Protein AF-A0A815X403-F1 (afdb_monomer_lite)

InterPro domains:
  IPR039781 Rad21/Rec8-like protein [PTHR12585] (17-158)
  IPR049589 NXP-1, middle HEAT-repeat binding domain [cd21792] (48-124)

Structure (mmCIF, N/CA/C/O backbone):
data_AF-A0A815X403-F1
#
_entry.id   AF-A0A815X403-F1
#
loop_
_atom_site.group_PDB
_atom_site.id
_atom_site.type_symbol
_atom_site.label_atom_id
_atom_site.label_alt_id
_atom_site.label_comp_id
_atom_site.label_asym_id
_atom_site.label_entity_id
_atom_site.label_seq_id
_atom_site.pdbx_PDB_ins_code
_atom_site.Cartn_x
_atom_site.Cartn_y
_atom_site.Cartn_z
_atom_site.occupancy
_atom_site.B_iso_or_equiv
_atom_site.auth_seq_id
_atom_site.auth_comp_id
_atom_site.auth_asym_id
_atom_site.auth_atom_id
_atom_site.pdbx_PDB_model_num
ATOM 1 N N . MET A 1 1 ? 4.850 29.101 -72.263 1.00 38.03 1 MET A N 1
ATOM 2 C CA . MET A 1 1 ? 4.400 30.458 -71.923 1.00 38.03 1 MET A CA 1
ATOM 3 C C . MET A 1 1 ? 3.820 30.383 -70.529 1.00 38.03 1 MET A C 1
ATOM 5 O O . MET A 1 1 ? 2.666 30.014 -70.364 1.00 38.03 1 MET A O 1
ATOM 9 N N . ASP A 1 2 ? 4.747 30.470 -69.578 1.00 41.34 2 ASP A N 1
ATOM 10 C CA . ASP A 1 2 ? 4.704 31.279 -68.355 1.00 41.34 2 ASP A CA 1
ATOM 11 C C . ASP A 1 2 ? 3.368 31.335 -67.606 1.00 41.34 2 ASP A C 1
ATOM 13 O O . ASP A 1 2 ? 2.433 32.021 -68.008 1.00 41.34 2 ASP A O 1
ATOM 17 N N . VAL A 1 3 ? 3.317 30.603 -66.490 1.00 50.75 3 VAL A N 1
ATOM 18 C CA . VAL A 1 3 ? 2.288 30.746 -65.457 1.00 50.75 3 VAL A CA 1
ATOM 19 C C . VAL A 1 3 ? 2.917 31.538 -64.316 1.00 50.75 3 VAL A C 1
ATOM 21 O O . VAL A 1 3 ? 3.933 31.122 -63.761 1.00 50.75 3 VAL A O 1
ATOM 24 N N . ASP A 1 4 ? 2.312 32.690 -64.046 1.00 44.62 4 ASP A N 1
ATOM 25 C CA . ASP A 1 4 ? 2.743 33.739 -63.129 1.00 44.62 4 ASP A CA 1
ATOM 26 C C . ASP A 1 4 ? 2.998 33.285 -61.683 1.00 44.62 4 ASP A C 1
ATOM 28 O O . ASP A 1 4 ? 2.206 32.571 -61.060 1.00 44.62 4 ASP A O 1
ATOM 32 N N . ASP A 1 5 ? 4.085 33.833 -61.136 1.00 50.19 5 ASP A N 1
ATOM 33 C CA . ASP A 1 5 ? 4.401 33.945 -59.717 1.00 50.19 5 ASP A CA 1
ATOM 34 C C . ASP A 1 5 ? 3.262 34.625 -58.941 1.00 50.19 5 ASP A C 1
ATOM 36 O O . ASP A 1 5 ? 2.977 35.811 -59.109 1.00 50.19 5 ASP A O 1
ATOM 40 N N . THR A 1 6 ? 2.667 33.903 -57.993 1.00 53.09 6 THR A N 1
ATOM 41 C CA . THR A 1 6 ? 1.943 34.511 -56.869 1.00 53.09 6 THR A CA 1
ATOM 42 C C . THR A 1 6 ? 2.430 33.910 -55.560 1.00 53.09 6 THR A C 1
ATOM 44 O O . THR A 1 6 ? 1.931 32.917 -55.040 1.00 53.09 6 THR A O 1
ATOM 47 N N . ASN A 1 7 ? 3.449 34.579 -55.030 1.00 54.00 7 ASN A N 1
ATOM 48 C CA . ASN A 1 7 ? 3.891 34.519 -53.650 1.00 54.00 7 ASN A CA 1
ATOM 49 C C . ASN A 1 7 ? 2.714 34.868 -52.717 1.00 54.00 7 ASN A C 1
ATOM 51 O O . ASN A 1 7 ? 2.303 36.026 -52.631 1.00 54.00 7 ASN A O 1
ATOM 55 N N . GLN A 1 8 ? 2.162 33.863 -52.037 1.00 45.28 8 GLN A N 1
ATOM 56 C CA . GLN A 1 8 ? 1.311 34.044 -50.863 1.00 45.28 8 GLN A CA 1
ATOM 57 C C . GLN A 1 8 ? 1.805 33.112 -49.757 1.00 45.28 8 GLN A C 1
ATOM 59 O O . GLN A 1 8 ? 1.856 31.893 -49.913 1.00 45.28 8 GLN A O 1
ATOM 64 N N . GLY A 1 9 ? 2.241 33.736 -48.663 1.00 37.00 9 GLY A N 1
ATOM 65 C CA . GLY A 1 9 ? 2.939 33.108 -47.553 1.00 37.00 9 GLY A CA 1
ATOM 66 C C . GLY A 1 9 ? 2.140 32.011 -46.858 1.00 37.00 9 GLY A C 1
ATOM 67 O O . GLY A 1 9 ? 0.988 32.199 -46.463 1.00 37.00 9 GLY A O 1
ATOM 68 N N . LEU A 1 10 ? 2.810 30.880 -46.631 1.00 43.72 10 LEU A N 1
ATOM 69 C CA . LEU A 1 10 ? 2.409 29.949 -45.590 1.00 43.72 10 LEU A CA 1
ATOM 70 C C . LEU A 1 10 ? 2.717 30.579 -44.230 1.00 43.72 10 LEU A C 1
ATOM 72 O O . LEU A 1 10 ? 3.851 30.935 -43.916 1.00 43.72 10 LEU A O 1
ATOM 76 N N . GLN A 1 11 ? 1.650 30.708 -43.454 1.00 44.53 11 GLN A N 1
ATOM 77 C CA . GLN A 1 11 ? 1.615 31.157 -42.075 1.00 44.53 11 GLN A CA 1
ATOM 78 C C . GLN A 1 11 ? 2.612 30.361 -41.221 1.00 44.53 11 GLN A C 1
ATOM 80 O O . GLN A 1 11 ? 2.540 29.136 -41.131 1.00 44.53 11 GLN A O 1
ATOM 85 N N . HIS A 1 12 ? 3.534 31.080 -40.586 1.00 43.03 12 HIS A N 1
ATOM 86 C CA . HIS A 1 12 ? 4.395 30.586 -39.519 1.00 43.03 12 HIS A CA 1
ATOM 87 C C . HIS A 1 12 ? 3.520 30.189 -38.319 1.00 43.03 12 HIS A C 1
ATOM 89 O O . HIS A 1 12 ? 2.822 31.032 -37.758 1.00 43.03 12 HIS A O 1
ATOM 95 N N . ILE A 1 13 ? 3.527 28.906 -37.952 1.00 44.12 13 ILE A N 1
ATOM 96 C CA . ILE A 1 13 ? 2.867 28.394 -36.745 1.00 44.12 13 ILE A CA 1
ATOM 97 C C . ILE A 1 13 ? 3.796 28.702 -35.557 1.00 44.12 13 ILE A C 1
ATOM 99 O O . ILE A 1 13 ? 4.911 28.176 -35.540 1.00 44.12 13 ILE A O 1
ATOM 103 N N . PRO A 1 14 ? 3.393 29.530 -34.576 1.00 43.22 14 PRO A N 1
ATOM 104 C CA . PRO A 1 14 ? 4.202 29.790 -33.396 1.00 43.22 14 PRO A CA 1
ATOM 105 C C . PRO A 1 14 ? 3.904 28.703 -32.359 1.00 43.22 14 PRO A C 1
ATOM 107 O O . PRO A 1 14 ? 2.773 28.581 -31.890 1.00 43.22 14 PRO A O 1
ATOM 110 N N . GLY A 1 15 ? 4.900 27.889 -32.020 1.00 41.19 15 GLY A N 1
ATOM 111 C CA . GLY A 1 15 ? 4.739 26.860 -30.987 1.00 41.19 15 GLY A CA 1
ATOM 112 C C . GLY A 1 15 ? 5.736 25.710 -31.071 1.00 41.19 15 GLY A C 1
ATOM 113 O O . GLY A 1 15 ? 5.348 24.567 -30.863 1.00 41.19 15 GLY A O 1
ATOM 114 N N . ALA A 1 16 ? 6.994 25.990 -31.415 1.00 44.56 16 ALA A N 1
ATOM 115 C CA . ALA A 1 16 ? 8.066 24.993 -31.437 1.00 44.56 16 ALA A CA 1
ATOM 116 C C . ALA A 1 16 ? 9.145 25.284 -30.378 1.00 44.56 16 ALA A C 1
ATOM 118 O O . ALA A 1 16 ? 10.307 24.948 -30.577 1.00 44.56 16 ALA A O 1
ATOM 119 N N . ASP A 1 17 ? 8.742 25.878 -29.252 1.00 46.53 17 ASP A N 1
ATOM 120 C CA . ASP A 1 17 ? 9.638 26.264 -28.159 1.00 46.53 17 ASP A CA 1
ATOM 121 C C . ASP A 1 17 ? 9.264 25.548 -26.848 1.00 46.53 17 ASP A C 1
ATOM 123 O O . ASP A 1 17 ? 9.329 26.131 -25.774 1.00 46.53 17 ASP A O 1
ATOM 127 N N . ASP A 1 18 ? 8.883 24.269 -26.905 1.00 48.53 18 ASP A N 1
ATOM 128 C CA . ASP A 1 18 ? 8.695 23.446 -25.701 1.00 48.53 18 ASP A CA 1
ATOM 129 C C . ASP A 1 18 ? 9.954 22.618 -25.415 1.00 48.53 18 ASP A C 1
ATOM 131 O O . ASP A 1 18 ? 9.954 21.388 -25.366 1.00 48.53 18 ASP A O 1
ATOM 135 N N . THR A 1 19 ? 11.066 23.313 -25.188 1.00 56.84 19 THR A N 1
ATOM 136 C CA . THR A 1 19 ? 12.166 22.763 -24.393 1.00 56.84 19 THR A CA 1
ATOM 137 C C . THR A 1 19 ? 12.492 23.744 -23.283 1.00 56.84 19 THR A C 1
ATOM 139 O O . THR A 1 19 ? 12.741 24.913 -23.548 1.00 56.84 19 THR A O 1
ATOM 142 N N . THR A 1 20 ? 12.559 23.224 -22.057 1.00 55.41 20 THR A N 1
ATOM 143 C CA . THR A 1 20 ? 13.052 23.846 -20.814 1.00 55.41 20 THR A CA 1
ATOM 144 C C . THR A 1 20 ? 12.083 24.696 -19.984 1.00 55.41 20 THR A C 1
ATOM 146 O O . THR A 1 20 ? 12.051 25.916 -20.062 1.00 55.41 20 THR A O 1
ATOM 149 N N . LEU A 1 21 ? 11.446 24.043 -19.004 1.00 51.75 21 LEU A N 1
ATOM 150 C CA . LEU A 1 21 ? 11.175 24.653 -17.697 1.00 51.75 21 LEU A CA 1
ATOM 151 C C . LEU A 1 21 ? 11.675 23.742 -16.564 1.00 51.75 21 LEU A C 1
ATOM 153 O O . LEU A 1 21 ? 10.918 23.008 -15.938 1.00 51.75 21 LEU A O 1
ATOM 157 N N . LEU A 1 22 ? 12.981 23.823 -16.292 1.00 50.81 22 LEU A N 1
ATOM 158 C CA . LEU A 1 22 ? 13.590 23.448 -15.010 1.00 50.81 22 LEU A CA 1
ATOM 159 C C . LEU A 1 22 ? 14.495 24.602 -14.559 1.00 50.81 22 LEU A C 1
ATOM 161 O O . LEU A 1 22 ? 15.715 24.559 -14.692 1.00 50.81 22 LEU A O 1
ATOM 165 N N . SER A 1 23 ? 13.882 25.670 -14.054 1.00 55.44 23 SER A N 1
ATOM 166 C CA . SER A 1 23 ? 14.548 26.947 -13.760 1.00 55.44 23 SER A CA 1
ATOM 167 C C . SER A 1 23 ? 15.499 26.948 -12.553 1.00 55.44 23 SER A C 1
ATOM 169 O O . SER A 1 23 ? 15.995 28.011 -12.212 1.00 55.44 23 SER A O 1
ATOM 171 N N . ASN A 1 24 ? 15.807 25.805 -11.923 1.00 56.50 24 ASN A N 1
ATOM 172 C CA . ASN A 1 24 ? 16.616 25.767 -10.690 1.00 56.50 24 ASN A CA 1
ATOM 173 C C . ASN A 1 24 ? 17.822 24.797 -10.711 1.00 56.50 24 ASN A C 1
ATOM 175 O O . ASN A 1 24 ? 18.319 24.423 -9.652 1.00 56.50 24 ASN A O 1
ATOM 179 N N . VAL A 1 25 ? 18.336 24.401 -11.882 1.00 54.78 25 VAL A N 1
ATOM 180 C CA . VAL A 1 25 ? 19.567 23.570 -12.005 1.00 54.78 25 VAL A CA 1
ATOM 181 C C . VAL A 1 25 ? 20.676 24.239 -12.838 1.00 54.78 25 VAL A C 1
ATOM 183 O O . VAL A 1 25 ? 21.629 23.593 -13.269 1.00 54.78 25 VAL A O 1
ATOM 186 N N . SER A 1 26 ? 20.566 25.548 -13.065 1.00 57.69 26 SER A N 1
ATOM 187 C CA . SER A 1 26 ? 21.121 26.229 -14.241 1.00 57.69 26 SER A CA 1
ATOM 188 C C . SER A 1 26 ? 22.629 26.497 -14.291 1.00 57.69 26 SER A C 1
ATOM 190 O O . SER A 1 26 ? 23.065 26.961 -15.333 1.00 57.69 26 SER A O 1
ATOM 192 N N . ASP A 1 27 ? 23.446 26.164 -13.283 1.00 57.50 27 ASP A N 1
ATOM 193 C CA . ASP A 1 27 ? 24.894 26.473 -13.346 1.00 57.50 27 ASP A CA 1
ATOM 194 C C . ASP A 1 27 ? 25.853 25.315 -13.004 1.00 57.50 27 ASP A C 1
ATOM 196 O O . ASP A 1 27 ? 27.051 25.430 -13.250 1.00 57.50 27 ASP A O 1
ATOM 200 N N . GLU A 1 28 ? 25.383 24.170 -12.486 1.00 60.25 28 GLU A N 1
ATOM 201 C CA . GLU A 1 28 ? 26.287 23.046 -12.141 1.00 60.25 28 GLU A CA 1
ATOM 202 C C . GLU A 1 28 ? 26.648 22.171 -13.359 1.00 60.25 28 GLU A C 1
ATOM 204 O O . GLU A 1 28 ? 27.683 21.502 -13.376 1.00 60.25 28 GLU A O 1
ATOM 209 N N . PHE A 1 29 ? 25.819 22.196 -14.406 1.00 58.81 29 PHE A N 1
ATOM 210 C CA . PHE A 1 29 ? 25.944 21.316 -15.574 1.00 58.81 29 PHE A CA 1
ATOM 211 C C . PHE A 1 29 ? 26.518 22.000 -16.821 1.00 58.81 29 PHE A C 1
ATOM 213 O O . PHE A 1 29 ? 26.808 21.329 -17.814 1.00 58.81 29 PHE A O 1
ATOM 220 N N . VAL A 1 30 ? 26.720 23.319 -16.781 1.00 69.69 30 VAL A N 1
ATOM 221 C CA . VAL A 1 30 ? 27.275 24.078 -17.905 1.00 69.69 30 VAL A CA 1
ATOM 222 C C . VAL A 1 30 ? 28.798 23.968 -17.874 1.00 69.69 30 VAL A C 1
ATOM 224 O O . VAL A 1 30 ? 29.458 24.405 -16.934 1.00 69.69 30 VAL A O 1
ATOM 227 N N . LEU A 1 31 ? 29.376 23.351 -18.907 1.00 64.38 31 LEU A N 1
ATOM 228 C CA . LEU A 1 31 ? 30.827 23.217 -19.019 1.00 64.38 31 LEU A CA 1
ATOM 229 C C . LEU A 1 31 ? 31.466 24.600 -19.249 1.00 64.38 31 LEU A C 1
ATOM 231 O O . LEU A 1 31 ? 31.123 25.260 -20.232 1.00 64.38 31 LEU A O 1
ATOM 235 N N . PRO A 1 32 ? 32.421 25.039 -18.407 1.00 67.12 32 PRO A N 1
ATOM 236 C CA . PRO A 1 32 ? 33.148 26.275 -18.657 1.00 67.12 32 PRO A CA 1
ATOM 237 C C . PRO A 1 32 ? 34.002 26.149 -19.931 1.00 67.12 32 PRO A C 1
ATOM 239 O O . PRO A 1 32 ? 34.509 25.060 -20.228 1.00 67.12 32 PRO A O 1
ATOM 242 N N . PRO A 1 33 ? 34.195 27.248 -20.686 1.00 69.19 33 PRO A N 1
ATOM 243 C CA . PRO A 1 33 ? 34.975 27.230 -21.915 1.00 69.19 33 PRO A CA 1
ATOM 244 C C . PRO A 1 33 ? 36.404 26.745 -21.639 1.00 69.19 33 PRO A C 1
ATOM 246 O O . PRO A 1 33 ? 37.099 27.242 -20.750 1.00 69.19 33 PRO A O 1
ATOM 249 N N . ILE A 1 34 ? 36.845 25.752 -22.410 1.00 61.34 34 ILE A N 1
ATOM 250 C CA . ILE A 1 34 ? 38.198 25.198 -22.329 1.00 61.34 34 ILE A CA 1
ATOM 251 C C . ILE A 1 34 ? 39.222 26.231 -22.819 1.00 61.34 34 ILE A C 1
ATOM 253 O O . ILE A 1 34 ? 39.468 26.370 -24.013 1.00 61.34 34 ILE A O 1
ATOM 257 N N . SER A 1 35 ? 39.851 26.947 -21.886 1.00 53.53 35 SER A N 1
ATOM 258 C CA . SER A 1 35 ? 41.027 27.775 -22.174 1.00 53.53 35 SER A CA 1
ATOM 259 C C . SER A 1 35 ? 42.219 26.882 -22.526 1.00 53.53 35 SER A C 1
ATOM 261 O O . SER A 1 35 ? 42.718 26.132 -21.685 1.00 53.53 35 SER A O 1
ATOM 263 N N . THR A 1 36 ? 42.721 26.997 -23.757 1.00 55.62 36 THR A N 1
ATOM 264 C CA . THR A 1 36 ? 43.832 26.209 -24.328 1.00 55.62 36 THR A CA 1
ATOM 265 C C . THR A 1 36 ? 45.182 26.373 -23.606 1.00 55.62 36 THR A C 1
ATOM 267 O O . THR A 1 36 ? 46.156 25.721 -23.972 1.00 55.62 36 THR A O 1
ATOM 270 N N . THR A 1 37 ? 45.259 27.207 -22.564 1.00 58.28 37 THR A N 1
ATOM 271 C CA . THR A 1 37 ? 46.503 27.578 -21.865 1.00 58.28 37 THR A CA 1
ATOM 272 C C . THR A 1 37 ? 46.621 27.040 -20.430 1.00 58.28 37 THR A C 1
ATOM 274 O O . THR A 1 37 ? 47.585 27.356 -19.738 1.00 58.28 37 THR A O 1
ATOM 277 N N . ALA A 1 38 ? 45.691 26.209 -19.946 1.00 53.81 38 ALA A N 1
ATOM 278 C CA . ALA A 1 38 ? 45.704 25.716 -18.562 1.00 53.81 38 ALA A CA 1
ATOM 279 C C . ALA A 1 38 ? 46.320 24.308 -18.420 1.00 53.81 38 ALA A C 1
ATOM 281 O O . ALA A 1 38 ? 45.640 23.337 -18.097 1.00 53.81 38 ALA A O 1
ATOM 282 N N . GLN A 1 39 ? 47.638 24.191 -18.607 1.00 52.53 39 GLN A N 1
ATOM 283 C CA . GLN A 1 39 ? 48.409 23.028 -18.140 1.00 52.53 39 GLN A CA 1
ATOM 284 C C . GLN A 1 39 ? 48.985 23.282 -16.737 1.00 52.53 39 GLN A C 1
ATOM 286 O O . GLN A 1 39 ? 50.196 23.235 -16.538 1.00 52.53 39 GLN A O 1
ATOM 291 N N . THR A 1 40 ? 48.146 23.573 -15.742 1.00 57.28 40 THR A N 1
ATOM 292 C CA . THR A 1 40 ? 48.601 23.627 -14.342 1.00 57.28 40 THR A CA 1
ATOM 293 C C . THR A 1 40 ? 48.454 22.252 -13.670 1.00 57.28 40 THR A C 1
ATOM 295 O O . THR A 1 40 ? 47.472 21.539 -13.899 1.00 57.28 40 THR A O 1
ATOM 298 N N . PRO A 1 41 ? 49.417 21.831 -12.826 1.00 53.59 41 PRO A N 1
ATOM 299 C CA . PRO A 1 41 ? 49.453 20.484 -12.241 1.00 53.59 41 PRO A CA 1
ATOM 300 C C . PRO A 1 41 ? 48.269 20.175 -11.306 1.00 53.59 41 PRO A C 1
ATOM 302 O O . PRO A 1 41 ? 47.925 19.007 -11.131 1.00 53.59 41 PRO A O 1
ATOM 305 N N . ALA A 1 42 ? 47.595 21.197 -10.765 1.00 53.97 42 ALA A N 1
ATOM 306 C CA . ALA A 1 42 ? 46.400 21.048 -9.929 1.00 53.97 42 ALA A CA 1
ATOM 307 C C . ALA A 1 42 ? 45.155 20.593 -10.723 1.00 53.97 42 ALA A C 1
ATOM 309 O O . ALA A 1 42 ? 44.359 19.799 -10.221 1.00 53.97 42 ALA A O 1
ATOM 310 N N . ALA A 1 43 ? 45.016 21.004 -11.991 1.00 52.59 43 ALA A N 1
ATOM 311 C CA . ALA A 1 43 ? 43.904 20.588 -12.853 1.00 52.59 43 ALA A CA 1
ATOM 312 C C . ALA A 1 43 ? 43.980 19.093 -13.227 1.00 52.59 43 ALA A C 1
ATOM 314 O O . ALA A 1 43 ? 42.956 18.425 -13.370 1.00 52.59 43 ALA A O 1
ATOM 315 N N . ARG A 1 44 ? 45.196 18.527 -13.302 1.00 53.19 44 ARG A N 1
ATOM 316 C CA . ARG A 1 44 ? 45.416 17.087 -13.543 1.00 53.19 44 ARG A CA 1
ATOM 317 C C . ARG A 1 44 ? 45.029 16.208 -12.347 1.00 53.19 44 ARG A C 1
ATOM 319 O O . ARG A 1 44 ? 44.677 15.049 -12.548 1.00 53.19 44 ARG A O 1
ATOM 326 N N . GLN A 1 45 ? 45.067 16.731 -11.118 1.00 53.91 45 GLN A N 1
ATOM 327 C CA . GLN A 1 45 ? 44.683 15.970 -9.919 1.00 53.91 45 GLN A CA 1
ATOM 328 C C . GLN A 1 45 ? 43.158 15.867 -9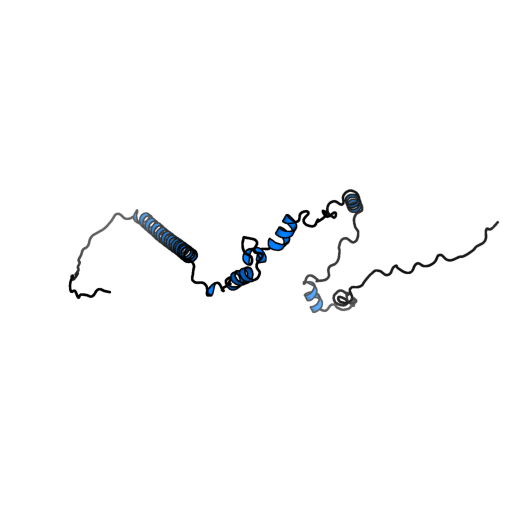.748 1.00 53.91 45 GLN A C 1
ATOM 330 O O . GLN A 1 45 ? 42.665 14.839 -9.285 1.00 53.91 45 GLN A O 1
ATOM 335 N N . ALA A 1 46 ? 42.400 16.875 -10.195 1.00 56.88 46 ALA A N 1
ATOM 336 C CA . ALA A 1 46 ? 40.935 16.841 -10.201 1.00 56.88 46 ALA A CA 1
ATOM 337 C C . ALA A 1 46 ? 40.350 15.866 -11.246 1.00 56.88 46 ALA A C 1
ATOM 339 O O . ALA A 1 46 ? 39.246 15.358 -11.062 1.00 56.88 46 ALA A O 1
ATOM 340 N N . ALA A 1 47 ? 41.106 15.541 -12.302 1.00 57.06 47 ALA A N 1
ATOM 341 C CA . ALA A 1 47 ? 40.673 14.669 -13.398 1.00 57.06 47 ALA A CA 1
ATOM 342 C C . ALA A 1 47 ? 40.547 13.173 -13.033 1.00 57.06 47 ALA A C 1
ATOM 344 O O . ALA A 1 47 ? 39.986 12.404 -13.809 1.00 57.06 47 ALA A O 1
ATOM 345 N N . LYS A 1 48 ? 41.050 12.735 -11.865 1.00 60.66 48 LYS A N 1
ATOM 346 C CA . LYS A 1 48 ? 40.928 11.334 -11.404 1.00 60.66 48 LYS A CA 1
ATOM 347 C C . LYS A 1 48 ? 39.596 11.025 -10.714 1.00 60.66 48 LYS A C 1
ATOM 349 O O . LYS A 1 48 ? 39.285 9.859 -10.481 1.00 60.66 48 LYS A O 1
ATOM 354 N N . ARG A 1 49 ? 38.815 12.045 -10.350 1.00 73.38 49 ARG A N 1
ATOM 355 C CA . ARG A 1 49 ? 37.499 11.862 -9.725 1.00 73.38 49 ARG A CA 1
ATOM 356 C C . ARG A 1 49 ? 36.460 11.694 -10.833 1.00 73.38 49 ARG A C 1
ATOM 358 O O . ARG A 1 49 ? 36.425 12.498 -11.761 1.00 73.38 49 ARG A O 1
ATOM 365 N N . LYS A 1 50 ? 35.616 10.658 -10.747 1.00 74.94 50 LYS A N 1
ATOM 366 C CA . LYS A 1 50 ? 34.487 10.483 -11.678 1.00 74.94 50 LYS A CA 1
ATOM 367 C C . LYS A 1 50 ? 33.621 11.751 -11.643 1.00 74.94 50 LYS A C 1
ATOM 369 O O . LYS A 1 50 ? 33.270 12.224 -10.562 1.00 74.94 50 LYS A O 1
ATOM 374 N N . ARG A 1 51 ? 33.346 12.332 -12.816 1.00 79.50 51 ARG A N 1
ATOM 375 C CA . ARG A 1 51 ? 32.541 13.555 -12.957 1.00 79.50 51 ARG A CA 1
ATOM 376 C C . ARG A 1 51 ? 31.090 13.252 -12.577 1.00 79.50 51 ARG A C 1
ATOM 378 O O . ARG A 1 51 ? 30.594 12.180 -12.896 1.00 79.50 51 ARG A O 1
ATOM 385 N N . LYS A 1 52 ? 30.428 14.203 -11.913 1.00 81.12 52 LYS A N 1
ATOM 386 C CA . LYS A 1 52 ? 28.991 14.132 -11.592 1.00 81.12 52 LYS A CA 1
ATOM 387 C C . LYS A 1 52 ? 28.090 14.379 -12.810 1.00 81.12 52 LYS A C 1
ATOM 389 O O . LYS A 1 52 ? 26.904 14.095 -12.750 1.00 81.12 52 LYS A O 1
ATOM 394 N N . LEU A 1 53 ? 28.660 14.921 -13.890 1.00 83.94 53 LEU A N 1
ATOM 395 C CA . LEU A 1 53 ? 27.971 15.140 -15.155 1.00 83.94 53 LEU A CA 1
ATOM 396 C C . LEU A 1 53 ? 27.625 13.790 -15.791 1.00 83.94 53 LEU A C 1
ATOM 398 O O . LEU A 1 53 ? 28.526 13.021 -16.132 1.00 83.94 53 LEU A O 1
ATOM 402 N N . ILE A 1 54 ? 26.330 13.540 -15.954 1.00 86.50 54 ILE A N 1
ATOM 403 C CA . ILE A 1 54 ? 25.798 12.395 -16.689 1.00 86.50 54 ILE A CA 1
ATOM 404 C C . ILE A 1 54 ? 25.794 12.774 -18.172 1.00 86.50 54 ILE A C 1
ATOM 406 O O . ILE A 1 54 ? 25.357 13.865 -18.531 1.00 86.50 54 ILE A O 1
ATOM 410 N N . VAL A 1 55 ? 26.343 11.904 -19.016 1.00 89.56 55 VAL A N 1
ATOM 411 C CA . VAL A 1 55 ? 26.369 12.080 -20.472 1.00 89.56 55 VAL A CA 1
ATOM 412 C C . VAL A 1 55 ? 25.798 10.813 -21.086 1.00 89.56 55 VAL A C 1
ATOM 414 O O . VAL A 1 55 ? 26.354 9.739 -20.863 1.00 89.56 55 VAL A O 1
ATOM 417 N N . ASP A 1 56 ? 24.710 10.944 -21.841 1.00 92.81 56 ASP A N 1
ATOM 418 C CA . ASP A 1 56 ? 24.053 9.803 -22.476 1.00 92.81 56 ASP A CA 1
ATOM 419 C C . ASP A 1 56 ? 24.889 9.262 -23.642 1.00 92.81 56 ASP A C 1
ATOM 421 O O . ASP A 1 56 ? 25.350 10.010 -24.512 1.00 92.81 56 ASP A O 1
ATOM 425 N N . GLU A 1 57 ? 25.080 7.943 -23.660 1.00 93.69 57 GLU A N 1
ATOM 426 C CA . GLU A 1 57 ? 25.796 7.243 -24.733 1.00 93.69 57 GLU A CA 1
ATOM 427 C C . GLU A 1 57 ? 24.894 6.993 -25.949 1.00 93.69 57 GLU A C 1
ATOM 429 O O . GLU A 1 57 ? 25.340 7.090 -27.093 1.00 93.69 57 GLU A O 1
ATOM 434 N N . VAL A 1 58 ? 23.612 6.715 -25.705 1.00 93.19 58 VAL A N 1
ATOM 435 C CA . VAL A 1 58 ? 22.592 6.461 -26.726 1.00 93.19 58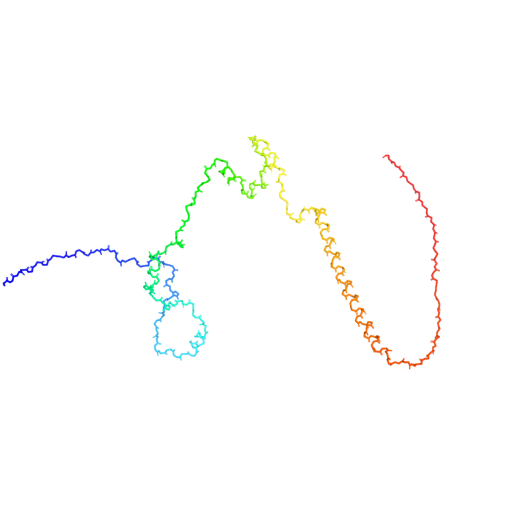 VAL A CA 1
ATOM 436 C C . VAL A 1 58 ? 21.659 7.662 -26.787 1.00 93.19 58 VAL A C 1
ATOM 438 O O . VAL A 1 58 ? 21.069 8.043 -25.782 1.00 93.19 58 VAL A O 1
ATOM 441 N N . LYS A 1 59 ? 21.534 8.260 -27.972 1.00 94.25 59 LYS A N 1
ATOM 442 C CA . LYS A 1 59 ? 20.748 9.486 -28.187 1.00 94.25 59 LYS A CA 1
ATOM 443 C C . LYS A 1 59 ? 19.424 9.244 -28.907 1.00 94.25 59 LYS A C 1
ATOM 445 O O . LYS A 1 59 ? 18.614 10.157 -29.009 1.00 94.25 59 LYS A O 1
ATOM 450 N N . GLU A 1 60 ? 19.226 8.036 -29.425 1.00 94.25 60 GLU A N 1
ATOM 451 C CA . GLU A 1 60 ? 18.092 7.672 -30.272 1.00 94.25 60 GLU A CA 1
ATOM 452 C C . GLU A 1 60 ? 17.525 6.316 -29.846 1.00 94.25 60 GLU A C 1
ATOM 454 O O . GLU A 1 60 ? 18.247 5.450 -29.352 1.00 94.25 60 GLU A O 1
ATOM 459 N N . ILE A 1 61 ? 16.221 6.130 -30.047 1.00 93.19 61 ILE A N 1
ATOM 460 C CA . ILE A 1 61 ? 15.542 4.856 -29.803 1.00 93.19 61 ILE A CA 1
ATOM 461 C C . ILE A 1 61 ? 15.626 4.021 -31.080 1.00 93.19 61 ILE A C 1
ATOM 463 O O . ILE A 1 61 ? 15.286 4.503 -32.160 1.00 93.19 61 ILE A O 1
ATOM 467 N N . ASP A 1 62 ? 16.046 2.762 -30.960 1.00 96.06 62 ASP A N 1
ATOM 468 C CA . ASP A 1 62 ? 16.127 1.868 -32.112 1.00 96.06 62 ASP A CA 1
ATOM 469 C C . ASP A 1 62 ? 14.742 1.571 -32.718 1.00 96.06 62 ASP A C 1
ATOM 471 O O . ASP A 1 62 ? 13.743 1.361 -32.023 1.00 96.06 62 ASP A O 1
ATOM 475 N N . SER A 1 63 ? 14.700 1.488 -34.046 1.00 94.69 63 SER A N 1
ATOM 476 C CA . SER A 1 63 ? 13.481 1.199 -34.804 1.00 94.69 63 SER A CA 1
ATOM 477 C C . SER A 1 63 ? 12.893 -0.185 -34.495 1.00 94.69 63 SER A C 1
ATOM 479 O O . SER A 1 63 ? 11.675 -0.363 -34.576 1.00 94.69 63 SER A O 1
ATOM 481 N N . GLY A 1 64 ? 13.727 -1.164 -34.121 1.00 95.19 64 GLY A N 1
ATOM 482 C CA . GLY A 1 64 ? 13.279 -2.486 -33.686 1.00 95.19 64 GLY A CA 1
ATOM 483 C C . GLY A 1 64 ? 12.526 -2.416 -32.360 1.00 95.19 64 GLY A C 1
ATOM 484 O O . GLY A 1 64 ? 11.419 -2.942 -32.258 1.00 95.19 64 GLY A O 1
ATOM 485 N N . ALA A 1 65 ? 13.074 -1.686 -31.385 1.00 92.62 65 ALA A N 1
ATOM 486 C CA . ALA A 1 65 ? 12.421 -1.447 -30.098 1.00 92.62 65 ALA A CA 1
ATOM 487 C C . ALA A 1 65 ? 11.089 -0.697 -30.263 1.00 92.62 65 ALA A C 1
ATOM 489 O O . ALA A 1 65 ? 10.085 -1.077 -29.659 1.00 92.62 65 ALA A O 1
ATOM 490 N N . MET A 1 66 ? 11.056 0.304 -31.149 1.00 94.94 66 MET A N 1
ATOM 491 C CA . MET A 1 66 ? 9.836 1.050 -31.465 1.00 94.94 66 MET A CA 1
ATOM 492 C C . MET A 1 66 ? 8.738 0.145 -32.041 1.00 94.94 66 MET A C 1
ATOM 494 O O . MET A 1 66 ? 7.579 0.252 -31.650 1.00 94.94 66 MET A O 1
ATOM 498 N N . LYS A 1 67 ? 9.084 -0.791 -32.934 1.00 96.75 67 LYS A N 1
ATOM 499 C CA . LYS A 1 67 ? 8.115 -1.759 -33.478 1.00 96.75 67 LYS A CA 1
ATOM 500 C C . LYS A 1 67 ? 7.563 -2.691 -32.407 1.00 96.75 67 LYS A C 1
ATOM 502 O O . LYS A 1 67 ? 6.364 -2.951 -32.415 1.00 96.75 67 LYS A O 1
ATOM 507 N N . THR A 1 68 ? 8.410 -3.161 -31.494 1.00 95.50 68 THR A N 1
ATOM 508 C CA . THR A 1 68 ? 7.974 -4.020 -30.388 1.00 95.50 68 THR A CA 1
ATOM 509 C C . THR A 1 68 ? 6.959 -3.297 -29.504 1.00 95.50 68 THR A C 1
ATOM 511 O O . THR A 1 68 ? 5.895 -3.854 -29.250 1.00 95.50 68 THR A O 1
ATOM 514 N N . GLN A 1 69 ? 7.219 -2.037 -29.140 1.00 95.88 69 GLN A N 1
ATOM 515 C CA . GLN A 1 69 ? 6.281 -1.216 -28.360 1.00 95.88 69 GLN A CA 1
ATOM 516 C C . GLN A 1 69 ? 4.963 -0.936 -29.095 1.00 95.88 69 GLN A C 1
ATOM 518 O O . GLN A 1 69 ? 3.915 -0.841 -28.471 1.00 95.88 69 GLN A O 1
ATOM 523 N N . LEU A 1 70 ? 4.987 -0.811 -30.426 1.00 95.44 70 LEU A N 1
ATOM 524 C CA . LEU A 1 70 ? 3.756 -0.675 -31.214 1.00 95.44 70 LEU A CA 1
ATOM 525 C C . LEU A 1 70 ? 2.965 -1.987 -31.306 1.00 95.44 70 LEU A C 1
ATOM 527 O O . LEU A 1 70 ? 1.752 -1.952 -31.498 1.00 95.44 70 LEU A O 1
ATOM 531 N N . SER A 1 71 ? 3.642 -3.134 -31.214 1.00 96.19 71 SER A N 1
ATOM 532 C CA . SER A 1 71 ? 3.001 -4.452 -31.263 1.00 96.19 71 SER A CA 1
ATOM 533 C C . SER A 1 71 ? 2.468 -4.928 -29.911 1.00 96.19 71 SER A C 1
ATOM 535 O O . SER A 1 71 ? 1.461 -5.631 -29.882 1.00 96.19 71 SER A O 1
ATOM 537 N N . ASP A 1 72 ? 3.121 -4.548 -28.812 1.00 96.50 72 ASP A N 1
ATOM 538 C CA . ASP A 1 72 ? 2.762 -4.931 -27.449 1.00 96.50 72 ASP A CA 1
ATOM 539 C C . ASP A 1 72 ? 2.985 -3.750 -26.497 1.00 96.50 72 ASP A C 1
ATOM 541 O O . ASP A 1 72 ? 4.091 -3.225 -26.384 1.00 96.50 72 ASP A O 1
ATOM 545 N N . THR A 1 73 ? 1.912 -3.346 -25.819 1.00 96.56 73 THR A N 1
ATOM 546 C CA . THR A 1 73 ? 1.883 -2.249 -24.839 1.00 96.56 73 THR A CA 1
ATOM 547 C C . THR A 1 73 ? 1.427 -2.732 -23.462 1.00 96.56 73 THR A C 1
ATOM 549 O O . THR A 1 73 ? 0.921 -1.947 -22.658 1.00 96.56 73 THR A O 1
ATOM 552 N N . THR A 1 74 ? 1.470 -4.040 -23.205 1.00 95.00 74 THR A N 1
ATOM 553 C CA . THR A 1 74 ? 0.903 -4.632 -21.981 1.00 95.00 74 THR A CA 1
ATOM 554 C C . THR A 1 74 ? 1.586 -4.164 -20.697 1.00 95.00 74 THR A C 1
ATOM 556 O O . THR A 1 74 ? 0.946 -4.139 -19.650 1.00 95.00 74 THR A O 1
ATOM 559 N N . ASP A 1 75 ? 2.847 -3.746 -20.770 1.00 93.81 75 ASP A N 1
ATOM 560 C CA . ASP A 1 75 ? 3.649 -3.241 -19.654 1.00 93.81 75 ASP A CA 1
ATOM 561 C C . ASP A 1 75 ? 3.201 -1.857 -19.153 1.00 93.81 75 ASP A C 1
ATOM 563 O O . ASP A 1 75 ? 3.326 -1.561 -17.963 1.00 93.81 75 ASP A O 1
ATOM 567 N N . ILE A 1 76 ? 2.645 -1.027 -20.041 1.00 94.81 76 ILE A N 1
ATOM 568 C CA . ILE A 1 76 ? 2.153 0.321 -19.709 1.00 94.81 76 ILE A CA 1
ATOM 569 C C . ILE A 1 76 ? 0.640 0.379 -19.463 1.00 94.81 76 ILE A C 1
ATOM 571 O O . ILE A 1 76 ? 0.136 1.376 -18.940 1.00 94.81 76 ILE A O 1
ATOM 575 N N . VAL A 1 77 ? -0.106 -0.665 -19.835 1.00 95.88 77 VAL A N 1
ATOM 576 C CA . VAL A 1 77 ? -1.552 -0.730 -19.597 1.00 95.88 77 VAL A CA 1
ATOM 577 C C . VAL A 1 77 ? -1.812 -1.208 -18.170 1.00 95.88 77 VAL A C 1
ATOM 579 O O . VAL A 1 77 ? -1.608 -2.368 -17.825 1.00 95.88 77 VAL A O 1
ATOM 582 N N . GLY A 1 78 ? -2.311 -0.301 -17.331 1.00 93.94 78 GLY A N 1
ATOM 583 C CA . GLY A 1 78 ? -2.769 -0.634 -15.985 1.00 93.94 78 GLY A CA 1
ATOM 584 C C . GLY A 1 78 ? -4.121 -1.352 -15.980 1.00 93.94 78 GLY A C 1
ATOM 585 O O . GLY A 1 78 ? -4.964 -1.152 -16.857 1.00 93.94 78 GLY A O 1
ATOM 586 N N . VAL A 1 79 ? -4.359 -2.159 -14.945 1.00 94.56 79 VAL A N 1
ATOM 587 C CA . VAL A 1 79 ? -5.692 -2.708 -14.661 1.00 94.56 79 VAL A CA 1
ATOM 588 C C . VAL A 1 79 ? -6.584 -1.598 -14.096 1.00 94.56 79 VAL A C 1
ATOM 590 O O . VAL A 1 79 ? -6.126 -0.734 -13.349 1.00 94.56 79 VAL A O 1
ATOM 593 N N . LEU A 1 80 ? -7.873 -1.613 -14.450 1.00 94.62 80 LEU A N 1
ATOM 594 C CA . LEU A 1 80 ? -8.850 -0.685 -13.886 1.00 94.62 80 LEU A CA 1
ATOM 595 C C . LEU A 1 80 ? -9.051 -0.964 -12.389 1.00 94.62 80 LEU A C 1
ATOM 597 O O . LEU A 1 80 ? -9.702 -1.937 -12.008 1.00 94.62 80 LEU A O 1
ATOM 601 N N . GLU A 1 81 ? -8.543 -0.067 -11.550 1.00 93.44 81 GLU A N 1
ATOM 602 C CA . GLU A 1 81 ? -8.761 -0.090 -10.104 1.00 93.44 81 GLU A CA 1
ATOM 603 C C . GLU A 1 81 ? -10.169 0.418 -9.769 1.00 93.44 81 GLU A C 1
ATOM 605 O O . GLU A 1 81 ? -10.471 1.613 -9.842 1.00 93.44 81 GLU A O 1
ATOM 610 N N . LEU A 1 82 ? -11.056 -0.508 -9.405 1.00 94.50 82 LEU A N 1
ATOM 611 C CA . LEU A 1 82 ? -12.429 -0.196 -9.027 1.00 94.50 82 LEU A CA 1
ATOM 612 C C . LEU A 1 82 ? -12.562 0.064 -7.525 1.00 94.50 82 LEU A C 1
ATOM 614 O O . LEU A 1 82 ? -11.904 -0.541 -6.677 1.00 94.50 82 LEU A O 1
ATOM 618 N N . ALA A 1 83 ? -13.509 0.934 -7.180 1.00 94.38 83 ALA A N 1
ATOM 619 C CA . ALA A 1 83 ? -13.979 1.047 -5.808 1.00 94.38 83 ALA A CA 1
ATOM 620 C C . ALA A 1 83 ? -14.635 -0.274 -5.339 1.00 94.38 83 ALA A C 1
ATOM 622 O O . ALA A 1 83 ? -15.104 -1.060 -6.168 1.00 94.38 83 ALA A O 1
ATOM 623 N N . PRO A 1 84 ? -14.724 -0.523 -4.016 1.00 96.19 84 PRO A N 1
ATOM 624 C CA . PRO A 1 84 ? -15.391 -1.709 -3.491 1.00 96.19 84 PRO A CA 1
ATOM 625 C C . PRO A 1 84 ? -16.827 -1.846 -4.037 1.00 96.19 84 PRO A C 1
ATOM 627 O O . PRO A 1 84 ? -17.649 -0.960 -3.799 1.00 96.19 84 PRO A O 1
ATOM 630 N N . PRO A 1 85 ? -17.168 -2.949 -4.730 1.00 95.75 85 PRO A N 1
ATOM 631 C CA . PRO A 1 85 ? -18.417 -3.054 -5.495 1.00 95.75 85 PRO A CA 1
ATOM 632 C C . PRO A 1 85 ? -19.657 -3.281 -4.623 1.00 95.75 85 PRO A C 1
ATOM 634 O O . PRO A 1 85 ? -20.788 -3.181 -5.092 1.00 95.75 85 PRO A O 1
ATOM 637 N N . THR A 1 86 ? -19.469 -3.617 -3.346 1.00 97.69 86 THR A N 1
ATOM 638 C CA . THR A 1 86 ? -20.565 -3.875 -2.410 1.00 97.69 86 THR A CA 1
ATOM 639 C C . THR A 1 86 ? -20.435 -3.005 -1.171 1.00 97.69 86 THR A C 1
ATOM 641 O O . THR A 1 86 ? -19.334 -2.665 -0.735 1.00 97.69 86 THR A O 1
ATOM 644 N N . ARG A 1 87 ? -21.574 -2.718 -0.527 1.00 96.06 87 ARG A N 1
ATOM 645 C CA . ARG A 1 87 ? -21.615 -1.971 0.742 1.00 96.06 87 ARG A CA 1
ATOM 646 C C . ARG A 1 87 ? -20.786 -2.634 1.843 1.00 96.06 87 ARG A C 1
ATOM 648 O O . ARG A 1 87 ? -20.163 -1.943 2.639 1.00 96.06 87 ARG A O 1
ATOM 655 N N . ARG A 1 88 ? -20.755 -3.971 1.874 1.00 94.88 88 ARG A N 1
ATOM 656 C CA . ARG A 1 88 ? -19.960 -4.726 2.849 1.00 94.88 88 ARG A CA 1
ATOM 657 C C . ARG A 1 88 ? -18.465 -4.529 2.620 1.00 94.88 88 ARG A C 1
ATOM 659 O O . ARG A 1 88 ? -17.754 -4.270 3.581 1.00 94.88 88 ARG A O 1
ATOM 666 N N . LEU A 1 89 ? -17.996 -4.631 1.374 1.00 95.94 89 LEU A N 1
ATOM 667 C CA . LEU A 1 89 ? -16.583 -4.402 1.054 1.00 95.94 89 LEU A CA 1
ATOM 668 C C . LEU A 1 89 ? -16.180 -2.943 1.283 1.00 95.94 89 LEU A C 1
ATOM 670 O O . LEU A 1 89 ? -15.071 -2.689 1.732 1.00 95.94 89 LEU A O 1
ATOM 674 N N . MET A 1 90 ? -17.083 -1.995 1.036 1.00 95.88 90 MET A N 1
ATOM 675 C CA . MET A 1 90 ? -16.865 -0.588 1.370 1.00 95.88 90 MET A CA 1
ATOM 676 C C . MET A 1 90 ? -16.666 -0.397 2.878 1.00 95.88 90 MET A C 1
ATOM 678 O O . MET A 1 90 ? -15.670 0.195 3.282 1.00 95.88 90 MET A O 1
ATOM 682 N N . HIS A 1 91 ? -17.552 -0.963 3.704 1.00 93.19 91 HIS A N 1
ATOM 683 C CA . HIS A 1 91 ? -17.416 -0.895 5.160 1.00 93.19 91 HIS A CA 1
ATOM 684 C C . HIS A 1 91 ? -16.137 -1.587 5.649 1.00 93.19 91 HIS A C 1
ATOM 686 O O . HIS A 1 91 ? -15.404 -1.023 6.448 1.00 93.19 91 HIS A O 1
ATOM 692 N N . LEU A 1 92 ? -15.812 -2.765 5.107 1.00 93.38 92 LEU A N 1
ATOM 693 C CA . LEU A 1 92 ? -14.565 -3.463 5.426 1.00 93.38 92 LEU A CA 1
ATOM 694 C C . LEU A 1 92 ? -13.323 -2.677 4.996 1.00 93.38 92 LEU A C 1
ATOM 696 O O . LEU A 1 92 ? -12.327 -2.712 5.705 1.00 93.38 92 LEU A O 1
ATOM 700 N N . LYS A 1 93 ? -13.359 -1.948 3.874 1.00 94.44 93 LYS A N 1
ATOM 701 C CA . LYS A 1 93 ? -12.256 -1.065 3.470 1.00 94.44 93 LYS A CA 1
ATOM 702 C C . LYS A 1 93 ? -12.122 0.136 4.414 1.00 94.44 93 LYS A C 1
ATOM 704 O O . LYS A 1 93 ? -11.008 0.560 4.693 1.00 94.44 93 LYS A O 1
ATOM 709 N N . GLU A 1 94 ? -13.234 0.663 4.920 1.00 92.12 94 GLU A N 1
ATOM 710 C CA . GLU A 1 94 ? -13.255 1.776 5.878 1.00 92.12 94 GLU A CA 1
ATOM 711 C C . GLU A 1 94 ? -12.760 1.361 7.277 1.00 92.12 94 GLU A C 1
ATOM 713 O O . GLU A 1 94 ? -12.012 2.102 7.916 1.00 92.12 94 GLU A O 1
ATOM 718 N N . THR A 1 95 ? -13.147 0.175 7.757 1.00 91.38 95 THR A N 1
ATOM 719 C CA . THR A 1 95 ? -12.839 -0.295 9.120 1.00 91.38 95 THR A CA 1
ATOM 720 C C . THR A 1 95 ? -11.697 -1.309 9.197 1.00 91.38 95 THR A C 1
ATOM 722 O O . THR A 1 95 ? -11.310 -1.695 10.295 1.00 91.38 95 THR A O 1
ATOM 725 N N . GLY A 1 96 ? -11.170 -1.770 8.061 1.00 91.31 96 GLY A N 1
ATOM 726 C CA . GLY A 1 96 ? -10.181 -2.852 7.980 1.00 91.31 96 GLY A CA 1
ATOM 727 C C . GLY A 1 96 ? -8.719 -2.418 8.083 1.00 91.31 96 GLY A C 1
ATOM 728 O O . GLY A 1 96 ? -7.835 -3.267 8.028 1.00 91.31 96 GLY A O 1
ATOM 729 N N . GLY A 1 97 ? -8.439 -1.121 8.221 1.00 94.00 97 GLY A N 1
ATOM 730 C CA . GLY A 1 97 ? -7.081 -0.642 8.488 1.00 94.00 97 GLY A CA 1
ATOM 731 C C . GLY A 1 97 ? -6.598 -1.065 9.877 1.00 94.00 97 GLY A C 1
ATOM 732 O O . GLY A 1 97 ? -7.391 -1.089 10.817 1.00 94.00 97 GLY A O 1
ATOM 733 N N . ILE A 1 98 ? -5.298 -1.345 10.031 1.00 93.06 98 ILE A N 1
ATOM 734 C CA . ILE A 1 98 ? -4.709 -1.783 11.311 1.00 93.06 98 ILE A CA 1
ATOM 735 C C . ILE A 1 98 ? -5.067 -0.837 12.463 1.00 93.06 98 ILE A C 1
ATOM 737 O O . ILE A 1 98 ? -5.513 -1.282 13.514 1.00 93.06 98 ILE A O 1
ATOM 741 N N . GLU A 1 99 ? -4.994 0.475 12.237 1.00 89.50 99 GLU A N 1
ATOM 742 C CA . GLU A 1 99 ? -5.324 1.483 13.245 1.00 89.50 99 GLU A CA 1
ATOM 743 C C . GLU A 1 99 ? -6.773 1.353 13.717 1.00 89.50 99 GLU A C 1
ATOM 745 O O . GLU A 1 99 ? -7.066 1.480 14.904 1.00 89.50 99 GLU A O 1
ATOM 750 N N . LYS A 1 100 ? -7.694 1.065 12.792 1.00 90.88 100 LYS A N 1
ATOM 751 C CA . LYS A 1 100 ? -9.116 0.876 13.088 1.00 90.88 100 LYS A CA 1
ATOM 752 C C . LYS A 1 100 ? -9.364 -0.453 13.788 1.00 90.88 100 LYS A C 1
ATOM 754 O O . LYS A 1 100 ? -10.118 -0.471 14.751 1.00 90.88 100 LYS A O 1
ATOM 759 N N . LEU A 1 101 ? -8.694 -1.528 13.382 1.00 90.44 101 LEU A N 1
ATOM 760 C CA . LEU A 1 101 ? -8.816 -2.833 14.037 1.00 90.44 101 LEU A CA 1
ATOM 761 C C . LEU A 1 101 ? -8.331 -2.810 15.493 1.00 90.44 101 LEU A C 1
ATOM 763 O O . LEU A 1 101 ? -8.951 -3.443 16.340 1.00 90.44 101 LEU A O 1
ATOM 767 N N . PHE A 1 102 ? -7.270 -2.055 15.794 1.00 88.19 102 PHE A N 1
ATOM 768 C CA . PHE A 1 102 ? -6.760 -1.909 17.162 1.00 88.19 102 PHE A CA 1
ATOM 769 C C . PHE A 1 102 ? -7.496 -0.853 17.998 1.00 88.19 102 PHE A C 1
ATOM 771 O O . PHE A 1 102 ? -7.340 -0.845 19.214 1.00 88.19 102 PHE A O 1
ATOM 778 N N . SER A 1 103 ? -8.282 0.040 17.385 1.00 87.94 103 SER A N 1
ATOM 779 C CA . SER A 1 103 ? -9.005 1.111 18.097 1.00 87.94 103 SER A CA 1
ATOM 780 C C . SER A 1 103 ? -10.517 0.888 18.218 1.00 87.94 103 SER A C 1
ATOM 782 O O . SER A 1 103 ? -11.163 1.505 19.069 1.00 87.94 103 SER A O 1
ATOM 784 N N . LEU A 1 104 ? -11.099 0.023 17.386 1.00 88.00 104 LEU A N 1
ATOM 785 C CA . LEU A 1 104 ? -12.523 -0.300 17.386 1.00 88.00 104 LEU A CA 1
ATOM 786 C C . LEU A 1 104 ? -12.784 -1.658 18.042 1.00 88.00 104 LEU A C 1
ATOM 788 O O . LEU A 1 104 ? -11.935 -2.542 18.083 1.00 88.00 104 LEU A O 1
ATOM 792 N N . SER A 1 105 ? -14.004 -1.839 18.540 1.00 88.38 105 SER A N 1
ATOM 793 C CA . SER A 1 105 ? -14.470 -3.133 19.028 1.00 88.38 105 SER A CA 1
ATOM 794 C C . SER A 1 105 ? -14.687 -4.124 17.880 1.00 88.38 105 SER A C 1
ATOM 796 O O . SER A 1 105 ? -15.093 -3.743 16.785 1.00 88.38 105 SER A O 1
ATOM 798 N N . ALA A 1 106 ? -14.528 -5.421 18.163 1.00 86.06 106 ALA A N 1
ATOM 799 C CA . ALA A 1 106 ? -14.791 -6.500 17.202 1.00 86.06 106 ALA A CA 1
ATOM 800 C C . ALA A 1 106 ? -16.258 -6.567 16.722 1.00 86.06 106 ALA A C 1
ATOM 802 O O . ALA A 1 106 ? -16.560 -7.184 15.703 1.00 86.06 106 ALA A O 1
ATOM 803 N N . THR A 1 107 ? -17.182 -5.940 17.456 1.00 86.50 107 THR A N 1
ATOM 804 C CA . THR A 1 107 ? -18.601 -5.836 17.102 1.00 86.50 107 THR A CA 1
ATOM 805 C C . THR A 1 107 ? -18.975 -4.396 16.766 1.00 86.50 107 THR A C 1
ATOM 807 O O . THR A 1 107 ? -18.424 -3.445 17.325 1.00 86.50 107 THR A O 1
ATOM 810 N N . SER A 1 108 ? -19.936 -4.229 15.853 1.00 85.56 108 SER A N 1
ATOM 811 C CA . SER A 1 108 ? -20.458 -2.909 15.492 1.00 85.56 108 SER A CA 1
ATOM 812 C C . SER A 1 108 ? -21.285 -2.338 16.644 1.00 85.56 108 SER A C 1
ATOM 814 O O . SER A 1 108 ? -22.340 -2.873 16.992 1.00 85.56 108 SER A O 1
ATOM 816 N N . MET A 1 109 ? -20.804 -1.247 17.241 1.00 88.62 109 MET A N 1
ATOM 817 C CA . MET A 1 109 ? -21.513 -0.520 18.292 1.00 88.62 109 MET A CA 1
ATOM 818 C C . MET A 1 109 ? -22.070 0.788 17.744 1.00 88.62 109 MET A C 1
ATOM 820 O O . MET A 1 109 ? -21.309 1.639 17.295 1.00 88.62 109 MET A O 1
ATOM 824 N N . TYR A 1 110 ? -23.388 0.978 17.827 1.00 90.19 110 TYR A N 1
ATOM 825 C CA . TYR A 1 110 ? -24.052 2.192 17.328 1.00 90.19 110 TYR A CA 1
ATOM 826 C C . TYR A 1 110 ? -24.164 3.310 18.381 1.00 90.19 110 TYR A C 1
ATOM 828 O O . TYR A 1 110 ? -24.366 4.473 18.037 1.00 90.19 110 TYR A O 1
ATOM 836 N N . SER A 1 111 ? -24.029 2.980 19.672 1.00 94.44 111 SER A N 1
ATOM 837 C CA . SER A 1 111 ? -24.090 3.963 20.761 1.00 94.44 111 SER A CA 1
ATOM 838 C C . SER A 1 111 ? -22.749 4.672 20.945 1.00 94.44 111 SER A C 1
ATOM 840 O O . SER A 1 111 ? -21.756 4.049 21.327 1.00 94.44 111 SER A O 1
ATOM 842 N N . LYS A 1 112 ? -22.742 5.996 20.753 1.00 91.38 112 LYS A N 1
ATOM 843 C CA . LYS A 1 112 ? -21.549 6.840 20.940 1.00 91.38 112 LYS A CA 1
ATOM 844 C C . LYS A 1 112 ? -21.019 6.795 22.376 1.00 91.38 112 LYS A C 1
ATOM 846 O O . LYS A 1 112 ? -19.811 6.802 22.579 1.00 91.38 112 LYS A O 1
ATOM 851 N N . THR A 1 113 ? -21.903 6.706 23.370 1.00 95.00 113 THR A N 1
ATOM 852 C CA . THR A 1 113 ? -21.513 6.632 24.787 1.00 95.00 113 THR A CA 1
ATOM 853 C C . THR A 1 113 ? -20.736 5.350 25.090 1.00 95.00 113 THR A C 1
ATOM 855 O O . THR A 1 113 ? -19.728 5.393 25.788 1.00 95.00 113 THR A O 1
ATOM 858 N N . LEU A 1 114 ? -21.162 4.212 24.527 1.00 91.31 114 LEU A N 1
ATOM 859 C CA . LEU A 1 114 ? -20.457 2.937 24.703 1.00 91.31 114 LEU A CA 1
ATOM 860 C C . LEU A 1 114 ? -19.117 2.926 23.960 1.00 91.31 114 LEU A C 1
ATOM 862 O O . LEU A 1 114 ? -18.122 2.471 24.516 1.00 91.31 114 LEU A O 1
ATOM 866 N N . GLN A 1 115 ? -19.069 3.493 22.750 1.00 91.00 115 GLN A N 1
ATOM 867 C CA . GLN A 1 115 ? -17.813 3.661 22.012 1.00 91.00 115 GLN A CA 1
ATOM 868 C C . GLN A 1 115 ? -16.792 4.479 22.816 1.00 91.00 115 GLN A C 1
ATOM 870 O O . GLN A 1 115 ? -15.646 4.061 22.942 1.00 91.00 115 GLN A O 1
ATOM 875 N N . GLN A 1 116 ? -17.214 5.600 23.414 1.00 91.00 116 GLN A N 1
ATOM 876 C CA . GLN A 1 116 ? -16.354 6.434 24.264 1.00 91.00 116 GLN A CA 1
ATOM 877 C C . GLN A 1 116 ? -15.850 5.695 25.505 1.00 91.00 116 GLN A C 1
ATOM 879 O O . GLN A 1 116 ? -14.705 5.881 25.911 1.00 91.00 116 GLN A O 1
ATOM 884 N N . LEU A 1 117 ? -16.683 4.849 26.116 1.00 91.50 117 LEU A N 1
ATOM 885 C CA . LEU A 1 117 ? -16.266 4.051 27.265 1.00 91.50 117 LEU A CA 1
ATOM 886 C C . LEU A 1 117 ? -15.167 3.051 26.881 1.00 91.50 117 LEU A C 1
ATOM 888 O O . LEU A 1 117 ? -14.208 2.890 27.632 1.00 91.50 117 LEU A O 1
ATOM 892 N N . ILE A 1 118 ? -15.278 2.407 25.716 1.00 89.56 118 ILE A N 1
ATOM 893 C CA . ILE A 1 118 ? -14.258 1.473 25.220 1.00 89.56 118 ILE A CA 1
ATOM 894 C C . ILE A 1 118 ? -12.964 2.222 24.908 1.00 89.56 118 ILE A C 1
ATOM 896 O O . ILE A 1 118 ? -11.909 1.860 25.427 1.00 89.56 118 ILE A O 1
ATOM 900 N N . THR A 1 119 ? -13.037 3.299 24.123 1.00 89.31 119 THR A N 1
ATOM 901 C CA . THR A 1 119 ? -11.839 4.051 23.721 1.00 89.31 119 THR A CA 1
ATOM 902 C C . THR A 1 119 ? -11.132 4.701 24.907 1.00 89.31 119 THR A C 1
ATOM 904 O O . THR A 1 119 ? -9.908 4.747 24.922 1.00 89.31 119 THR A O 1
ATOM 907 N N . ARG A 1 120 ? -11.860 5.125 25.950 1.00 89.44 120 ARG A N 1
ATOM 908 C CA . ARG A 1 120 ? -11.262 5.654 27.189 1.00 89.44 120 ARG A CA 1
ATOM 909 C C . ARG A 1 120 ? -10.373 4.636 27.910 1.00 89.44 120 ARG A C 1
ATOM 911 O O . ARG A 1 120 ? -9.422 5.034 28.575 1.00 89.44 120 ARG A O 1
ATOM 918 N N . ASN A 1 121 ? -10.698 3.348 27.823 1.00 85.12 121 ASN A N 1
ATOM 919 C CA . ASN A 1 121 ? -9.946 2.283 28.492 1.00 85.12 121 ASN A CA 1
ATOM 920 C C . ASN A 1 121 ? -8.860 1.660 27.596 1.00 85.12 121 ASN A C 1
ATOM 922 O O . ASN A 1 121 ? -8.104 0.810 28.060 1.00 85.12 121 ASN A O 1
ATOM 926 N N . MET A 1 122 ? -8.750 2.090 26.336 1.00 86.06 122 MET A N 1
ATOM 927 C CA . MET A 1 122 ? -7.678 1.683 25.427 1.00 86.06 122 MET A CA 1
ATOM 928 C C . MET A 1 122 ? -6.441 2.539 25.694 1.00 86.06 122 MET A C 1
ATOM 930 O O . MET A 1 122 ? -6.332 3.669 25.222 1.00 86.06 122 MET A O 1
ATOM 934 N N . ILE A 1 123 ? -5.527 2.011 26.508 1.00 81.44 123 ILE A N 1
ATOM 935 C CA . ILE A 1 123 ? -4.319 2.710 26.950 1.00 81.44 123 ILE A CA 1
ATOM 936 C C . ILE A 1 123 ? -3.105 2.083 26.270 1.00 81.44 123 ILE A C 1
ATOM 938 O O . ILE A 1 123 ? -2.809 0.909 26.481 1.00 81.44 123 ILE A O 1
ATOM 942 N N . THR A 1 124 ? -2.355 2.892 25.528 1.00 76.56 124 THR A N 1
ATOM 943 C CA . THR A 1 124 ? -1.022 2.520 25.047 1.00 76.56 124 THR A CA 1
ATOM 944 C C . THR A 1 124 ? 0.004 2.927 26.098 1.00 76.56 124 THR A C 1
ATOM 946 O O . THR A 1 124 ? 0.052 4.088 26.502 1.00 76.56 124 THR A O 1
ATOM 949 N N . LYS A 1 125 ? 0.826 1.980 26.551 1.00 76.75 125 LYS A N 1
ATOM 950 C CA . LYS A 1 125 ? 1.982 2.257 27.413 1.00 76.75 125 LYS A CA 1
ATOM 951 C C . LYS A 1 125 ? 3.260 2.030 26.615 1.00 76.75 125 LYS A C 1
ATOM 953 O O . LYS A 1 125 ? 3.294 1.151 25.759 1.00 76.75 125 LYS A O 1
ATOM 958 N N . ALA A 1 126 ? 4.293 2.822 26.893 1.00 75.19 126 ALA A N 1
ATOM 959 C CA . ALA A 1 126 ? 5.630 2.530 26.388 1.00 75.19 126 ALA A CA 1
ATOM 960 C C . ALA A 1 126 ? 6.097 1.177 26.947 1.00 75.19 126 ALA A C 1
ATOM 962 O O . ALA A 1 126 ? 5.760 0.846 28.085 1.00 75.19 126 ALA A O 1
ATOM 963 N N . LEU A 1 127 ? 6.859 0.416 26.156 1.00 67.62 127 LEU A N 1
ATOM 964 C CA . LEU A 1 127 ? 7.286 -0.942 26.509 1.00 67.62 127 LEU A CA 1
ATOM 965 C C . LEU A 1 127 ? 8.029 -0.972 27.859 1.00 67.62 127 LEU A C 1
ATOM 967 O O . LEU A 1 127 ? 7.744 -1.821 28.693 1.00 67.62 127 LEU A O 1
ATOM 971 N N . ASP A 1 128 ? 8.846 0.048 28.133 1.00 73.19 128 ASP A N 1
ATOM 972 C CA . ASP A 1 128 ? 9.598 0.219 29.388 1.00 73.19 128 ASP A CA 1
ATOM 973 C C . ASP A 1 128 ? 8.716 0.408 30.6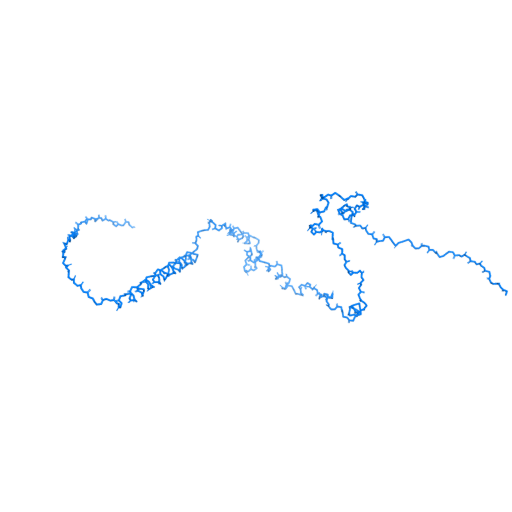38 1.00 73.19 128 ASP A C 1
ATOM 975 O O . ASP A 1 128 ? 9.181 0.280 31.767 1.00 73.19 128 ASP A O 1
ATOM 979 N N . GLN A 1 129 ? 7.442 0.766 30.452 1.00 69.94 129 GLN A N 1
ATOM 980 C CA . GLN A 1 129 ? 6.475 1.020 31.528 1.00 69.94 129 GLN A CA 1
ATOM 981 C C . GLN A 1 129 ? 5.468 -0.124 31.693 1.00 69.94 129 GLN A C 1
ATOM 983 O O . GLN A 1 129 ? 4.599 -0.068 32.574 1.00 69.94 129 GLN A O 1
ATOM 988 N N . MET A 1 130 ? 5.523 -1.132 30.823 1.00 63.25 130 MET A N 1
ATOM 989 C CA . MET A 1 130 ? 4.724 -2.339 30.966 1.00 63.25 130 MET A CA 1
ATOM 990 C C . MET A 1 130 ? 5.435 -3.284 31.935 1.00 63.25 130 MET A C 1
ATOM 992 O O . MET A 1 130 ? 6.637 -3.507 31.836 1.00 63.25 130 MET A O 1
ATOM 996 N N . SER A 1 131 ? 4.689 -3.830 32.899 1.00 71.19 131 SER A N 1
ATOM 997 C CA . SER A 1 131 ? 5.183 -4.978 33.661 1.00 71.19 131 SER A CA 1
ATOM 998 C C . SER A 1 131 ? 5.494 -6.085 32.656 1.00 71.19 131 SER A C 1
ATOM 1000 O O . SER A 1 131 ? 4.659 -6.304 31.777 1.00 71.19 131 SER A O 1
ATOM 1002 N N . PRO A 1 132 ? 6.638 -6.778 32.752 1.00 69.44 132 PRO A N 1
ATOM 1003 C CA . PRO A 1 132 ? 6.912 -7.889 31.860 1.00 69.44 132 PRO A CA 1
ATOM 1004 C C . PRO A 1 132 ? 5.792 -8.922 32.014 1.00 69.44 132 PRO A C 1
ATOM 1006 O O . PRO A 1 132 ? 5.494 -9.381 33.121 1.00 69.44 132 PRO A O 1
ATOM 1009 N N . ASP A 1 133 ? 5.117 -9.222 30.907 1.00 72.88 133 ASP A N 1
ATOM 1010 C CA . ASP A 1 133 ? 4.067 -10.230 30.886 1.00 72.88 133 ASP A CA 1
ATOM 1011 C C . ASP A 1 133 ? 4.692 -11.606 31.139 1.00 72.88 133 ASP A C 1
ATOM 1013 O O . ASP A 1 133 ? 5.844 -11.861 30.788 1.00 72.88 133 ASP A O 1
ATOM 1017 N N . ASN A 1 134 ? 3.924 -12.529 31.721 1.00 70.19 134 ASN A N 1
ATOM 1018 C CA . ASN A 1 134 ? 4.425 -13.852 32.114 1.00 70.19 134 ASN A CA 1
ATOM 1019 C C . ASN A 1 134 ? 5.088 -14.617 30.944 1.00 70.19 134 ASN A C 1
ATOM 1021 O O . ASN A 1 134 ? 6.016 -15.389 31.154 1.00 70.19 134 ASN A O 1
ATOM 1025 N N . TYR A 1 135 ? 4.647 -14.362 29.706 1.00 70.44 135 TYR A N 1
ATOM 1026 C CA . TYR A 1 135 ? 5.248 -14.910 28.486 1.00 70.44 135 TYR A CA 1
ATOM 1027 C C . TYR A 1 135 ? 6.611 -14.299 28.156 1.00 70.44 135 TYR A C 1
ATOM 1029 O O . TYR A 1 135 ? 7.503 -15.026 27.732 1.00 70.44 135 TYR A O 1
ATOM 1037 N N . GLN A 1 136 ? 6.786 -12.994 28.378 1.00 76.12 136 GLN A N 1
ATOM 1038 C CA . GLN A 1 136 ? 8.068 -12.321 28.184 1.00 76.12 136 GLN A CA 1
ATOM 1039 C C . GLN A 1 136 ? 9.087 -12.827 29.207 1.00 76.12 136 GLN A C 1
ATOM 1041 O O . GLN A 1 136 ? 10.192 -13.195 28.837 1.00 76.12 136 GLN A O 1
ATOM 1046 N N . ILE A 1 137 ? 8.674 -12.968 30.472 1.00 79.56 137 ILE A N 1
ATOM 1047 C CA . ILE A 1 137 ? 9.521 -13.526 31.537 1.00 79.56 137 ILE A CA 1
ATOM 1048 C C . ILE A 1 137 ? 9.943 -14.963 31.203 1.00 79.56 137 ILE A C 1
ATOM 1050 O O . ILE A 1 137 ? 11.112 -15.311 31.343 1.00 79.56 137 ILE A O 1
ATOM 1054 N N . GLN A 1 138 ? 9.006 -15.804 30.753 1.00 75.25 138 GLN A N 1
ATOM 1055 C CA . GLN A 1 138 ? 9.307 -17.186 30.364 1.00 75.25 138 GLN A CA 1
ATOM 1056 C C . GLN A 1 138 ? 10.239 -17.259 29.155 1.00 75.25 138 GLN A C 1
ATOM 1058 O O . GLN A 1 138 ? 11.142 -18.091 29.142 1.00 75.25 138 GLN A O 1
ATOM 1063 N N . HIS A 1 139 ? 10.030 -16.400 28.157 1.00 81.62 139 HIS A N 1
ATOM 1064 C CA . HIS A 1 139 ? 10.892 -16.314 26.985 1.00 81.62 139 HIS A CA 1
ATOM 1065 C C . HIS A 1 139 ? 12.310 -15.888 27.371 1.00 81.62 139 HIS A C 1
ATOM 1067 O O . HIS A 1 139 ? 13.270 -16.553 26.992 1.00 81.62 139 HIS A O 1
ATOM 1073 N N . ASP A 1 140 ? 12.445 -14.832 28.170 1.00 84.44 140 ASP A N 1
ATOM 1074 C CA . ASP A 1 140 ? 13.747 -14.316 28.589 1.00 84.44 140 ASP A CA 1
ATOM 1075 C C . ASP A 1 140 ? 14.488 -15.341 29.464 1.00 84.44 140 ASP A C 1
ATOM 1077 O O . ASP A 1 140 ? 15.678 -15.577 29.263 1.00 84.44 140 ASP A O 1
ATOM 1081 N N . LEU A 1 141 ? 13.774 -16.043 30.353 1.00 87.50 141 LEU A N 1
ATOM 1082 C CA . LEU A 1 141 ? 14.335 -17.138 31.149 1.00 87.50 141 LEU A CA 1
ATOM 1083 C C . LEU A 1 141 ? 14.765 -18.332 30.280 1.00 87.50 141 LEU A C 1
ATOM 1085 O O . LEU A 1 141 ? 15.807 -18.933 30.538 1.00 87.50 141 LEU A O 1
ATOM 1089 N N . ALA A 1 142 ? 13.988 -18.679 29.251 1.00 86.88 142 ALA A N 1
ATOM 1090 C CA . ALA A 1 142 ? 14.340 -19.742 28.311 1.00 86.88 142 ALA A CA 1
ATOM 1091 C C . ALA A 1 142 ? 15.574 -19.373 27.471 1.00 86.88 142 ALA A C 1
ATOM 1093 O O . ALA A 1 142 ? 16.441 -20.218 27.250 1.00 86.88 142 ALA A O 1
ATOM 1094 N N . MET A 1 143 ? 15.694 -18.113 27.047 1.00 90.62 143 MET A N 1
ATOM 1095 C CA . MET A 1 143 ? 16.874 -17.620 26.330 1.00 90.62 143 MET A CA 1
ATOM 1096 C C . MET A 1 143 ? 18.122 -17.635 27.218 1.00 90.62 143 MET A C 1
ATOM 1098 O O . MET A 1 143 ? 19.163 -18.131 26.794 1.00 90.62 143 MET A O 1
ATOM 1102 N N . GLU A 1 144 ? 18.008 -17.191 28.471 1.00 90.62 144 GLU A N 1
ATOM 1103 C CA . GLU A 1 144 ? 19.104 -17.239 29.446 1.00 90.62 144 GLU A CA 1
ATOM 1104 C C . GLU A 1 144 ? 19.533 -18.688 29.766 1.00 90.62 144 GLU A C 1
ATOM 1106 O O . GLU A 1 144 ? 20.711 -18.971 29.978 1.00 90.62 144 GLU A O 1
ATOM 1111 N N . GLN A 1 145 ? 18.592 -19.642 29.792 1.00 87.69 145 GLN A N 1
ATOM 1112 C CA . GLN A 1 145 ? 18.908 -21.073 29.919 1.00 87.69 145 GLN A CA 1
ATOM 1113 C C . GLN A 1 145 ? 19.694 -21.596 28.713 1.00 87.69 145 GLN A C 1
ATOM 1115 O O . GLN A 1 145 ? 20.705 -22.263 28.905 1.00 87.69 145 GLN A O 1
ATOM 1120 N N . LEU A 1 146 ? 19.296 -21.241 27.489 1.00 87.94 146 LEU A N 1
ATOM 1121 C CA . LEU A 1 146 ? 20.018 -21.646 26.278 1.00 87.94 146 LEU A CA 1
ATOM 1122 C C . LEU A 1 146 ? 21.437 -21.066 26.212 1.00 87.94 146 LEU A C 1
ATOM 1124 O O . LEU A 1 146 ? 22.344 -21.729 25.708 1.00 87.94 146 LEU A O 1
ATOM 1128 N N . GLU A 1 147 ? 21.637 -19.841 26.701 1.00 87.56 147 GLU A N 1
ATOM 1129 C CA . GLU A 1 147 ? 22.969 -19.238 26.812 1.00 87.56 147 GLU A CA 1
ATOM 1130 C C . GLU A 1 147 ? 23.843 -20.007 27.809 1.00 87.56 147 GLU A C 1
ATOM 1132 O O . GLU A 1 147 ? 24.958 -20.398 27.459 1.00 87.56 147 GLU A O 1
ATOM 1137 N N . ARG A 1 148 ? 23.309 -20.330 28.996 1.00 86.50 148 ARG A N 1
ATOM 1138 C CA . ARG A 1 148 ? 24.010 -21.163 29.989 1.00 86.50 148 ARG A CA 1
ATOM 1139 C C . ARG A 1 148 ? 24.373 -22.547 29.449 1.00 86.50 148 ARG A C 1
ATOM 1141 O O . ARG A 1 148 ? 25.523 -22.957 29.565 1.00 86.50 148 ARG A O 1
ATOM 1148 N N . ASP A 1 149 ? 23.430 -23.233 28.807 1.00 85.38 149 ASP A N 1
ATOM 1149 C CA . ASP A 1 149 ? 23.655 -24.576 28.255 1.00 85.38 149 ASP A CA 1
ATOM 1150 C C . ASP A 1 149 ? 24.728 -24.569 27.153 1.00 85.38 149 ASP A C 1
ATOM 1152 O O . ASP A 1 149 ? 25.505 -25.519 26.998 1.00 85.38 149 ASP A O 1
ATOM 1156 N N . LYS A 1 150 ? 24.801 -23.482 26.377 1.00 85.06 150 LYS A N 1
ATOM 1157 C CA . LYS A 1 150 ? 25.818 -23.303 25.338 1.00 85.06 150 LYS A CA 1
ATOM 1158 C C . LYS A 1 150 ? 27.207 -23.073 25.931 1.00 85.06 150 LYS A C 1
ATOM 1160 O O . LYS A 1 150 ? 28.182 -23.628 25.414 1.00 85.06 150 LYS A O 1
ATOM 1165 N N . ASP A 1 151 ? 27.293 -22.293 27.001 1.00 86.81 151 ASP A N 1
ATOM 1166 C CA . ASP A 1 151 ? 28.545 -22.046 27.711 1.00 86.81 151 ASP A CA 1
ATOM 1167 C C . ASP A 1 151 ? 29.047 -23.317 28.418 1.00 86.81 151 ASP A C 1
ATOM 1169 O O . ASP A 1 151 ? 30.226 -23.662 28.287 1.00 86.81 151 ASP A O 1
ATOM 1173 N N . ASP A 1 152 ? 28.161 -24.087 29.055 1.00 84.50 152 ASP A N 1
ATOM 1174 C CA . ASP A 1 152 ? 28.499 -25.370 29.686 1.00 84.50 152 ASP A CA 1
ATOM 1175 C C . ASP A 1 152 ? 28.958 -26.413 28.654 1.00 84.50 152 ASP A C 1
ATOM 1177 O O . ASP A 1 152 ? 29.995 -27.059 28.835 1.00 84.50 152 ASP A O 1
ATOM 1181 N N . SER A 1 153 ? 28.268 -26.517 27.511 1.00 83.50 153 SER A N 1
ATOM 1182 C CA . SER A 1 153 ? 28.696 -27.391 26.410 1.00 83.50 153 SER A CA 1
ATOM 1183 C C . SER A 1 153 ? 30.065 -26.993 25.844 1.00 83.50 153 SER A C 1
ATOM 1185 O O . SER A 1 153 ? 30.834 -27.868 25.437 1.00 83.50 153 SER A O 1
ATOM 1187 N N . SER A 1 154 ? 30.375 -25.695 25.794 1.00 87.81 154 SER A N 1
ATOM 1188 C CA . SER A 1 154 ? 31.681 -25.183 25.358 1.00 87.81 154 SER A CA 1
ATOM 1189 C C . SER A 1 154 ? 32.781 -25.547 26.361 1.00 87.81 154 SER A C 1
ATOM 1191 O O . SER A 1 154 ? 33.852 -26.034 25.984 1.00 87.81 154 SER A O 1
ATOM 1193 N N . ILE A 1 155 ? 32.500 -25.394 27.658 1.00 85.81 155 ILE A N 1
ATOM 1194 C CA . ILE A 1 155 ? 33.409 -25.769 28.746 1.00 85.81 155 ILE A CA 1
ATOM 1195 C C . ILE A 1 155 ? 33.688 -27.274 28.738 1.00 85.81 155 ILE A C 1
ATOM 1197 O O . ILE A 1 155 ? 34.850 -27.681 28.844 1.00 85.81 155 ILE A O 1
ATOM 1201 N N . ASP A 1 156 ? 32.666 -28.108 28.578 1.00 85.06 156 ASP A N 1
ATOM 1202 C CA . ASP A 1 156 ? 32.836 -29.559 28.543 1.00 85.06 156 ASP A CA 1
ATOM 1203 C C . ASP A 1 156 ? 33.581 -30.025 27.288 1.00 85.06 156 ASP A C 1
ATOM 1205 O O . ASP A 1 156 ? 34.421 -30.924 27.373 1.00 85.06 156 ASP A O 1
ATOM 1209 N N . GLN A 1 157 ? 33.394 -29.357 26.146 1.00 84.94 157 GLN A N 1
ATOM 1210 C CA . GLN A 1 157 ? 34.209 -29.596 24.954 1.00 84.94 157 GLN A CA 1
ATOM 1211 C C . GLN A 1 157 ? 35.686 -29.229 25.190 1.00 84.94 157 GLN A C 1
ATOM 1213 O O . GLN A 1 157 ? 36.587 -29.981 24.801 1.00 84.94 157 GLN A O 1
ATOM 1218 N N . MET A 1 158 ? 35.967 -28.116 25.876 1.00 84.50 158 MET A N 1
ATOM 1219 C CA . MET A 1 158 ? 37.337 -27.757 26.266 1.00 84.50 158 MET A CA 1
ATOM 1220 C C . MET A 1 158 ? 37.943 -28.775 27.243 1.00 84.50 158 MET A C 1
ATOM 1222 O O . MET A 1 158 ? 39.097 -29.174 27.084 1.00 84.50 158 MET A O 1
ATOM 1226 N N . ARG A 1 159 ? 37.173 -29.258 28.225 1.00 84.50 159 ARG A N 1
ATOM 1227 C CA . ARG A 1 159 ? 37.636 -30.308 29.149 1.00 84.50 159 ARG A CA 1
ATOM 1228 C C . ARG A 1 159 ? 37.899 -31.628 28.427 1.00 84.50 159 ARG A C 1
ATOM 1230 O O . ARG A 1 159 ? 38.915 -32.264 28.698 1.00 84.50 159 ARG A O 1
ATOM 1237 N N . ALA A 1 160 ? 37.032 -32.022 27.496 1.00 85.00 160 ALA A N 1
ATOM 1238 C CA . ALA A 1 160 ? 37.180 -33.251 26.722 1.00 85.00 160 ALA A CA 1
ATOM 1239 C C . ALA A 1 160 ? 38.412 -33.212 25.806 1.00 85.00 160 ALA A C 1
ATOM 1241 O O . ALA A 1 160 ? 39.171 -34.180 25.757 1.00 85.00 160 ALA A O 1
ATOM 1242 N N . THR A 1 161 ? 38.661 -32.087 25.127 1.00 83.81 161 THR A N 1
ATOM 1243 C CA . THR A 1 161 ? 39.866 -31.927 24.293 1.00 83.81 161 THR A CA 1
ATOM 1244 C C . THR A 1 161 ? 41.142 -31.945 25.134 1.00 83.81 161 THR A C 1
ATOM 1246 O O . THR A 1 161 ? 42.121 -32.585 24.748 1.00 83.81 161 THR A O 1
ATOM 1249 N N . HIS A 1 162 ? 41.120 -31.327 26.319 1.00 81.25 162 HIS A N 1
ATOM 1250 C CA . HIS A 1 162 ? 42.241 -31.369 27.255 1.00 81.25 162 HIS A CA 1
ATOM 1251 C C . HIS A 1 162 ? 42.494 -32.780 27.819 1.00 81.25 162 HIS A C 1
ATOM 1253 O O . HIS A 1 162 ? 43.643 -33.214 27.894 1.00 81.25 162 HIS A O 1
ATOM 1259 N N . HIS A 1 163 ? 41.443 -33.525 28.183 1.00 81.56 163 HIS A N 1
ATOM 1260 C CA . HIS A 1 163 ? 41.565 -34.915 28.641 1.00 81.56 163 HIS A CA 1
ATOM 1261 C C . HIS A 1 163 ? 42.128 -35.826 27.544 1.00 81.56 163 HIS A C 1
ATOM 1263 O O . HIS A 1 163 ? 43.064 -36.582 27.791 1.00 81.56 163 HIS A O 1
ATOM 1269 N N . HIS A 1 164 ? 41.617 -35.696 26.316 1.00 81.50 164 HIS A N 1
ATOM 1270 C CA . HIS A 1 164 ? 42.103 -36.452 25.164 1.00 81.50 164 HIS A CA 1
ATOM 1271 C C . HIS A 1 164 ? 43.594 -36.193 24.891 1.00 81.50 164 HIS A C 1
ATOM 1273 O O . HIS A 1 164 ? 44.353 -37.129 24.650 1.00 81.50 164 HIS A O 1
ATOM 1279 N N . TYR A 1 165 ? 44.043 -34.939 25.001 1.00 75.94 165 TYR A N 1
ATOM 1280 C CA . TYR A 1 165 ? 45.458 -34.589 24.867 1.00 75.94 165 TYR A CA 1
ATOM 1281 C C . TYR A 1 165 ? 46.337 -35.240 25.953 1.00 75.94 165 TYR A C 1
ATOM 1283 O O . TYR A 1 165 ? 47.418 -35.745 25.645 1.00 75.94 165 TYR A O 1
ATOM 1291 N N . LEU A 1 166 ? 45.870 -35.288 27.208 1.00 76.56 166 LEU A N 1
ATOM 1292 C CA . LEU A 1 166 ? 46.583 -35.972 28.295 1.00 76.56 166 LEU A CA 1
ATOM 1293 C C . LEU A 1 166 ? 46.657 -37.494 28.097 1.00 76.56 166 LEU A C 1
ATOM 1295 O O . LEU A 1 166 ? 47.693 -38.083 28.394 1.00 76.56 16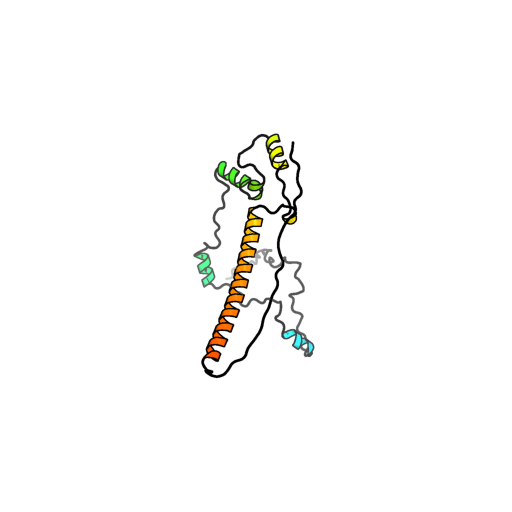6 LEU A O 1
ATOM 1299 N N . GLU A 1 167 ? 45.597 -38.135 27.599 1.00 73.12 167 GLU A N 1
ATOM 1300 C CA . GLU A 1 167 ? 45.594 -39.581 27.322 1.00 73.12 167 GLU A CA 1
ATOM 1301 C C . GLU A 1 167 ? 46.538 -39.960 26.176 1.00 73.12 167 GLU A C 1
ATOM 1303 O O . GLU A 1 167 ? 47.235 -40.976 26.264 1.00 73.12 167 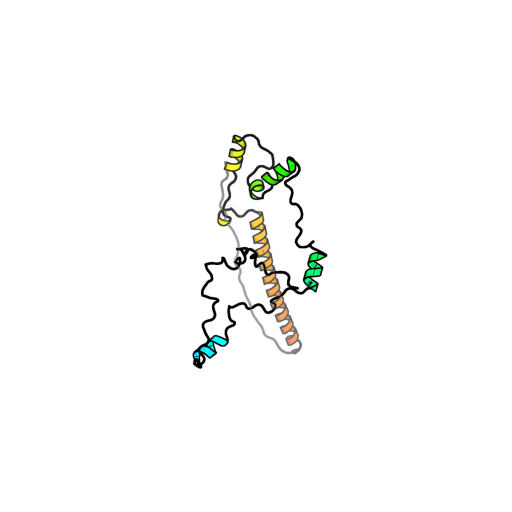GLU A O 1
ATOM 1308 N N . VAL A 1 168 ? 46.595 -39.130 25.128 1.00 70.94 168 VAL A N 1
ATOM 1309 C CA . VAL A 1 168 ? 47.507 -39.311 23.987 1.00 70.94 168 VAL A CA 1
ATOM 1310 C C . VAL A 1 168 ? 48.969 -39.168 24.421 1.00 70.94 168 VAL A C 1
ATOM 1312 O O . VAL A 1 168 ? 49.812 -39.942 23.976 1.00 70.94 168 VAL A O 1
ATOM 1315 N N . LEU A 1 169 ? 49.278 -38.237 25.330 1.00 66.75 169 LEU A N 1
ATOM 1316 C CA . LEU A 1 169 ? 50.622 -38.095 25.910 1.00 66.75 169 LEU A CA 1
ATOM 1317 C C . LEU A 1 169 ? 50.934 -39.129 27.008 1.00 66.75 169 LEU A C 1
ATOM 1319 O O . LEU A 1 169 ? 52.100 -39.397 27.287 1.00 66.75 169 LEU A O 1
ATOM 1323 N N . GLY A 1 170 ? 49.909 -39.705 27.641 1.00 59.09 170 GLY A N 1
ATOM 1324 C CA . GLY A 1 170 ? 50.035 -40.666 28.739 1.00 59.09 170 GLY A CA 1
ATOM 1325 C C . GLY A 1 170 ? 50.318 -42.110 28.312 1.00 59.09 170 GLY A C 1
ATOM 1326 O O . GLY A 1 170 ? 50.618 -42.936 29.174 1.00 59.09 170 GLY A O 1
ATOM 1327 N N . HIS A 1 171 ? 50.251 -42.435 27.015 1.00 53.09 171 HIS A N 1
ATOM 1328 C CA . HIS A 1 171 ? 50.549 -43.788 26.521 1.00 53.09 171 HIS A CA 1
ATOM 1329 C C . HIS A 1 171 ? 52.047 -44.126 26.441 1.00 53.09 171 HIS A C 1
ATOM 1331 O O . HIS A 1 171 ? 52.385 -45.299 26.305 1.00 53.09 171 HIS A O 1
ATOM 1337 N N . ASP A 1 172 ? 52.935 -43.152 26.657 1.00 49.69 172 ASP A N 1
ATOM 1338 C CA . ASP A 1 172 ? 54.384 -43.359 26.718 1.00 49.69 172 ASP A CA 1
ATOM 1339 C C . ASP A 1 172 ? 54.946 -42.987 28.097 1.00 49.69 172 ASP A C 1
ATOM 1341 O O . ASP A 1 172 ? 55.701 -42.028 28.223 1.00 49.69 172 ASP A O 1
ATOM 1345 N N . SER A 1 173 ? 54.580 -43.725 29.154 1.00 43.19 173 SER A N 1
ATOM 1346 C CA . SER A 1 173 ? 55.436 -43.955 30.339 1.00 43.19 173 SER A CA 1
ATOM 1347 C C . SER A 1 173 ? 54.763 -44.876 31.359 1.00 43.19 173 SER A C 1
ATOM 1349 O O . SER A 1 173 ? 54.298 -44.467 32.423 1.00 43.19 173 SER A O 1
ATOM 1351 N N . ALA A 1 174 ? 54.831 -46.179 31.097 1.00 49.75 174 ALA A N 1
ATOM 1352 C CA . ALA A 1 174 ? 55.083 -47.103 32.191 1.00 49.75 174 ALA A CA 1
ATOM 1353 C C . ALA A 1 174 ? 56.472 -46.768 32.760 1.00 49.75 174 ALA A C 1
ATOM 1355 O O . ALA A 1 174 ? 57.465 -47.050 32.098 1.00 49.75 174 ALA A O 1
ATOM 1356 N N . ASN A 1 175 ? 56.549 -46.124 33.931 1.00 43.38 175 ASN A N 1
ATOM 1357 C CA . ASN A 1 175 ? 57.517 -46.429 34.995 1.00 43.38 175 ASN A CA 1
ATOM 1358 C C . ASN A 1 175 ? 57.548 -45.367 36.110 1.00 43.38 175 ASN A C 1
ATOM 1360 O O . ASN A 1 175 ? 57.607 -44.168 35.877 1.00 43.38 175 ASN A O 1
ATOM 1364 N N . HIS A 1 176 ? 57.668 -45.895 37.330 1.00 39.28 176 HIS A N 1
ATOM 1365 C CA . HIS A 1 176 ? 58.228 -45.291 38.543 1.00 39.28 176 HIS A CA 1
ATOM 1366 C C . HIS A 1 176 ? 57.351 -44.483 39.529 1.00 39.28 176 HIS A C 1
ATOM 1368 O O . HIS A 1 176 ? 57.234 -43.270 39.493 1.00 39.28 176 HIS A O 1
ATOM 1374 N N . SER A 1 177 ? 56.987 -45.215 40.594 1.00 43.41 177 SER A N 1
ATOM 1375 C CA . SER A 1 177 ? 57.499 -44.999 41.964 1.00 43.41 177 SER A CA 1
ATOM 1376 C C . SER A 1 177 ? 56.827 -43.962 42.882 1.00 43.41 177 SER A C 1
ATOM 1378 O O . SER A 1 177 ? 57.204 -42.803 42.941 1.00 43.41 177 SER A O 1
ATOM 1380 N N . LYS A 1 178 ? 55.973 -44.497 43.772 1.00 48.34 178 LYS A N 1
ATOM 1381 C CA . LYS A 1 178 ? 55.948 -44.329 45.249 1.00 48.34 178 LYS A CA 1
ATOM 1382 C C . LYS A 1 178 ? 56.378 -42.971 45.852 1.00 48.34 178 LYS A C 1
ATOM 1384 O O . LYS A 1 178 ? 57.575 -42.712 45.947 1.00 48.34 178 LYS A O 1
ATOM 1389 N N . LYS A 1 179 ? 55.444 -42.322 46.572 1.00 46.81 179 LYS A N 1
ATOM 1390 C CA . LYS A 1 179 ? 55.458 -42.005 48.037 1.00 46.81 179 LYS A CA 1
ATOM 1391 C C . LYS A 1 179 ? 54.238 -41.107 48.362 1.00 46.81 179 LYS A C 1
ATOM 1393 O O . LYS A 1 179 ? 54.021 -40.137 47.659 1.00 46.81 179 LYS A O 1
ATOM 1398 N N . ARG A 1 180 ? 53.301 -41.549 49.226 1.00 40.06 180 ARG A N 1
ATOM 1399 C CA . ARG A 1 180 ? 53.179 -41.252 50.688 1.00 40.06 180 ARG A CA 1
ATOM 1400 C C . ARG A 1 180 ? 53.078 -39.739 50.965 1.00 40.06 180 ARG A C 1
ATOM 1402 O O . ARG A 1 180 ? 53.960 -39.037 50.509 1.00 40.06 180 ARG A O 1
ATOM 1409 N N . SER A 1 181 ? 52.176 -39.142 51.749 1.00 41.34 181 SER A N 1
ATOM 1410 C CA . SER A 1 181 ? 51.163 -39.515 52.769 1.00 41.34 181 SER A CA 1
ATOM 1411 C C . SER A 1 181 ? 50.936 -38.173 53.532 1.00 41.34 181 SER A C 1
ATOM 1413 O O . SER A 1 181 ? 51.942 -37.514 53.770 1.00 41.34 181 SER A O 1
ATOM 1415 N N . LEU A 1 182 ? 49.763 -37.611 53.847 1.00 37.47 182 LEU A N 1
ATOM 1416 C CA . LEU A 1 182 ? 48.840 -37.900 54.961 1.00 37.47 182 LEU A CA 1
ATOM 1417 C C . LEU A 1 182 ? 47.877 -36.687 55.116 1.00 37.47 182 LEU A C 1
ATOM 1419 O O . LEU A 1 182 ? 48.249 -35.561 54.808 1.00 37.47 182 LEU A O 1
ATOM 1423 N N . SER A 1 183 ? 46.664 -37.002 55.580 1.00 39.69 183 SER A N 1
ATOM 1424 C CA . SER A 1 183 ? 45.410 -36.240 55.830 1.00 39.69 183 SER A CA 1
ATOM 1425 C C . SER A 1 183 ? 45.477 -35.342 57.102 1.00 39.69 183 SER A C 1
ATOM 1427 O O . SER A 1 183 ? 46.609 -35.115 57.535 1.00 39.69 183 SER A O 1
ATOM 1429 N N . PRO A 1 184 ? 44.397 -34.967 57.851 1.00 55.16 184 PRO A N 1
ATOM 1430 C CA . PRO A 1 184 ? 42.924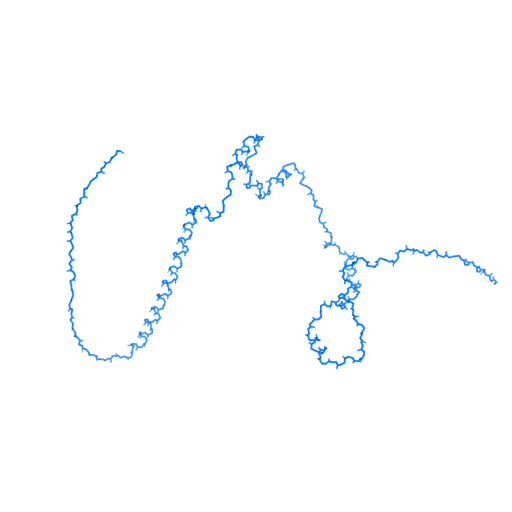 -34.775 57.654 1.00 55.16 184 PRO A CA 1
ATOM 1431 C C . PRO A 1 184 ? 42.479 -33.361 58.178 1.00 55.16 184 PRO A C 1
ATOM 1433 O O . PRO A 1 184 ? 43.342 -32.604 58.595 1.00 55.16 184 PRO A O 1
ATOM 1436 N N . GLY A 1 185 ? 41.248 -32.825 58.160 1.00 39.16 185 GLY A N 1
ATOM 1437 C CA . GLY A 1 185 ? 39.897 -33.287 58.538 1.00 39.16 185 GLY A CA 1
ATOM 1438 C C . GLY A 1 185 ? 39.264 -32.278 59.536 1.00 39.16 185 GLY A C 1
ATOM 1439 O O . GLY A 1 185 ? 39.958 -31.365 59.972 1.00 39.16 185 GLY A O 1
ATOM 1440 N N . ASP A 1 186 ? 37.989 -32.493 59.890 1.00 39.31 186 ASP A N 1
ATOM 1441 C CA . ASP A 1 186 ? 37.105 -31.791 60.863 1.00 39.31 186 ASP A CA 1
ATOM 1442 C C . ASP A 1 186 ? 36.316 -30.584 60.303 1.00 39.31 186 ASP A C 1
ATOM 1444 O O . ASP A 1 186 ? 36.868 -29.513 60.079 1.00 39.31 186 ASP A O 1
ATOM 1448 N N . GLU A 1 187 ? 35.019 -30.649 59.952 1.00 48.66 187 GLU A N 1
ATOM 1449 C CA . GLU A 1 187 ? 33.816 -31.264 60.570 1.00 48.66 187 GLU A CA 1
ATOM 1450 C C . GLU A 1 187 ? 33.569 -30.836 62.032 1.00 48.66 187 GLU A C 1
ATOM 1452 O O . GLU A 1 187 ? 34.144 -31.373 62.973 1.00 48.66 187 GLU A O 1
ATOM 1457 N N . SER A 1 188 ? 32.631 -29.902 62.235 1.00 46.16 188 SER A N 1
ATOM 1458 C CA . SER A 1 188 ? 31.810 -29.825 63.456 1.00 46.16 188 SER A CA 1
ATOM 1459 C C . SER A 1 188 ? 30.405 -29.299 63.103 1.00 46.16 188 SER A C 1
ATOM 1461 O O . SER A 1 188 ? 30.249 -28.189 62.605 1.00 46.16 188 SER A O 1
ATOM 1463 N N . ASN A 1 189 ? 29.420 -30.209 63.094 1.00 36.34 189 ASN A N 1
ATOM 1464 C CA . ASN A 1 189 ? 28.348 -30.384 64.100 1.00 36.34 189 ASN A CA 1
ATOM 1465 C C . ASN A 1 189 ? 27.371 -29.185 64.181 1.00 36.34 189 ASN A C 1
ATOM 1467 O O . ASN A 1 189 ? 27.732 -28.119 64.660 1.00 36.34 189 ASN A O 1
ATOM 1471 N N . ILE A 1 190 ? 26.171 -29.259 63.590 1.00 41.50 190 ILE A N 1
ATOM 1472 C CA . ILE A 1 190 ? 24.927 -29.898 64.093 1.00 41.50 190 ILE A CA 1
ATOM 1473 C C . ILE A 1 190 ? 24.236 -29.127 65.241 1.00 41.50 190 ILE A C 1
ATOM 1475 O O . ILE A 1 190 ? 24.705 -29.064 66.370 1.00 41.50 190 ILE A O 1
ATOM 1479 N N . ASP A 1 191 ? 23.026 -28.678 64.888 1.00 44.44 191 ASP A N 1
ATOM 1480 C CA . ASP A 1 191 ? 21.771 -28.596 65.649 1.00 44.44 191 ASP A CA 1
ATOM 1481 C C . ASP A 1 191 ? 21.454 -27.531 66.724 1.00 44.44 191 ASP A C 1
ATOM 1483 O O . ASP A 1 191 ? 22.098 -27.384 67.758 1.00 44.44 191 ASP A O 1
ATOM 1487 N N . LYS A 1 192 ? 20.213 -27.042 66.536 1.00 46.75 192 LYS A N 1
ATOM 1488 C CA . LYS A 1 192 ? 19.137 -26.754 67.512 1.00 46.75 192 LYS A CA 1
ATOM 1489 C C . LYS A 1 192 ? 19.174 -25.450 68.318 1.00 46.75 192 LYS A C 1
ATOM 1491 O O . LYS A 1 192 ? 19.847 -25.345 69.337 1.00 46.75 192 LYS A O 1
ATOM 1496 N N . ARG A 1 193 ? 18.207 -24.572 67.993 1.00 43.56 193 ARG A N 1
ATOM 1497 C CA . ARG A 1 193 ? 17.031 -24.183 68.831 1.00 43.56 193 ARG A CA 1
ATOM 1498 C C . ARG A 1 193 ? 16.214 -23.103 68.096 1.00 43.56 193 ARG A C 1
ATOM 1500 O O . ARG A 1 193 ? 16.732 -22.042 67.791 1.00 43.56 193 ARG A O 1
ATOM 1507 N N . GLN A 1 194 ? 15.018 -23.425 67.595 1.00 45.38 194 GLN A N 1
ATOM 1508 C CA . GLN A 1 194 ? 13.712 -23.162 68.235 1.00 45.38 194 GLN A CA 1
ATOM 1509 C C . GLN A 1 194 ? 13.500 -21.722 68.735 1.00 45.38 194 GLN A C 1
ATOM 1511 O O . GLN A 1 194 ? 14.084 -21.347 69.748 1.00 45.38 194 GLN A O 1
ATOM 1516 N N . ARG A 1 195 ? 12.540 -21.010 68.122 1.00 41.88 195 ARG A N 1
ATOM 1517 C CA . ARG A 1 195 ? 11.418 -20.320 68.800 1.00 41.88 195 ARG A CA 1
ATOM 1518 C C . ARG A 1 195 ? 10.314 -19.975 67.764 1.00 41.88 195 ARG A C 1
ATOM 1520 O O . ARG A 1 195 ? 10.641 -19.306 66.795 1.00 41.88 195 ARG A O 1
ATOM 1527 N N . ILE A 1 196 ? 9.143 -20.647 67.763 1.00 47.16 196 ILE A N 1
ATOM 1528 C CA . ILE A 1 196 ? 7.803 -20.211 68.281 1.00 47.16 196 ILE A CA 1
ATOM 1529 C C . ILE A 1 196 ? 7.483 -18.730 68.025 1.00 47.16 196 ILE A C 1
ATOM 1531 O O . ILE A 1 196 ? 8.336 -17.891 68.279 1.00 47.16 196 ILE A O 1
ATOM 1535 N N . ASP A 1 197 ? 6.291 -18.264 67.654 1.00 45.03 197 ASP A N 1
ATOM 1536 C CA . ASP A 1 197 ? 4.960 -18.769 67.259 1.00 45.03 197 ASP A CA 1
ATOM 1537 C C . ASP A 1 197 ? 4.165 -17.477 66.946 1.00 45.03 197 ASP A C 1
ATOM 1539 O O . ASP A 1 197 ? 4.426 -16.454 67.583 1.00 45.03 197 ASP A O 1
ATOM 1543 N N . SER A 1 198 ? 3.183 -17.494 66.040 1.00 41.53 198 SER A N 1
ATOM 1544 C CA . SER A 1 198 ? 1.818 -16.972 66.294 1.00 41.53 198 SER A CA 1
ATOM 1545 C C . SER A 1 198 ? 0.995 -16.845 65.009 1.00 41.53 198 SER A C 1
ATOM 1547 O O . SER A 1 198 ? 1.396 -16.255 64.011 1.00 41.53 198 SER A O 1
ATOM 1549 N N . PHE A 1 199 ? -0.179 -17.459 65.090 1.00 52.53 199 PHE A N 1
ATOM 1550 C CA . PHE A 1 199 ? -1.269 -17.510 64.128 1.00 52.53 199 PHE A CA 1
ATOM 1551 C C . PHE A 1 199 ? -2.228 -16.309 64.279 1.00 52.53 199 PHE A C 1
ATOM 1553 O O . PHE A 1 199 ? -2.369 -15.785 65.384 1.00 52.53 199 PHE A O 1
ATOM 1560 N N . LEU A 1 200 ? -3.007 -16.085 63.203 1.00 36.25 200 LEU A N 1
ATOM 1561 C CA . LEU A 1 200 ? -4.386 -15.538 63.136 1.00 36.25 200 LEU A CA 1
ATOM 1562 C C . LEU A 1 200 ? -4.558 -14.004 63.175 1.00 36.25 200 LEU A C 1
ATOM 1564 O O . LEU A 1 200 ? -3.672 -13.308 63.672 1.00 36.25 200 LEU A O 1
ATOM 1568 N N . PRO A 1 201 ? -5.670 -13.450 62.632 1.00 64.38 201 PRO A N 1
ATOM 1569 C CA . PRO A 1 201 ? -7.008 -14.032 62.398 1.00 64.38 201 PRO A CA 1
ATOM 1570 C C . PRO A 1 201 ? -7.388 -14.360 60.949 1.00 64.38 201 PRO A C 1
ATOM 1572 O O . PRO A 1 201 ? -6.856 -13.720 60.018 1.00 64.38 201 PRO A O 1
#

pLDDT: mean 72.24, std 19.96, range [36.25, 97.69]

Foldseek 3Di:
DDDDDDDDDDDDDPDPPPDDDPPPPPPLADDDDDDPPPPDPVVVVVVVDDDPHDDDPDDDDDPVVVVVCVVDVPVVDDDDDDDDPDPVVNVCVVQVDPVNVLLDDPDDDPDPVVSVVSNVPSDDDDPVPDDQDPVNVVVVVVVVVVVVVVVVVVVVVVVVVVVVVCVVVVVPDDDDDDDDDDDDDDDDDDDDDDDDDDDDD

Sequence (201 aa):
MDVDDTNQGLQHIPGADDTTLLSNVSDEFVLPPISTTAQTPAARQAAKRKRKLIVDEVKEIDSGAMKTQLSDTTDIVGVLELAPPTRRLMHLKETGGIEKLFSLSATSMYSKTLQQLITRNMITKALDQMSPDNYQIQHDLAMEQLERDKDDSSIDQMRATHHHYLEVLGHDSANHSKKRSLSPGDESNIDKRQRIDSFLP

Organism: NCBI:txid433720

Secondary structure (DSSP, 8-state):
--PPP---PPPPP---------TT-TTTSSPPP--TT---HHHHHHTTSPPS----S--S--HHHHHHHHH--TTT-----PPPSSHHHHHHHHH-SHHHHHHS-SS----HHHHHHHHHH-----GGGSPPPHHHHHHHHHHHHHHHHHHHHHHHHHHHHHHHHHHHHHTS-----------------------------

Radius of gyration: 44.81 Å; chains: 1; bounding box: 82×82×141 Å